Protein AF-A0A1I2TV81-F1 (afdb_monomer)

Mean predicted aligned error: 11.7 Å

Structure (mmCIF, N/CA/C/O backbone):
data_AF-A0A1I2TV81-F1
#
_entry.id   AF-A0A1I2TV81-F1
#
loop_
_atom_site.group_PDB
_atom_site.id
_atom_site.type_symbol
_atom_site.label_atom_id
_atom_site.label_alt_id
_atom_site.label_comp_id
_atom_site.label_asym_id
_atom_site.label_entity_id
_atom_site.label_seq_id
_atom_site.pdbx_PDB_ins_code
_atom_site.Cartn_x
_atom_site.Cartn_y
_atom_site.Cartn_z
_atom_site.occupancy
_atom_site.B_iso_or_equiv
_atom_site.auth_seq_id
_atom_site.auth_comp_id
_atom_site.auth_asym_id
_atom_site.auth_atom_id
_atom_site.pdbx_PDB_model_num
ATOM 1 N N . MET A 1 1 ? -41.781 -31.096 -26.506 1.00 46.19 1 MET A N 1
ATOM 2 C CA . MET A 1 1 ? -40.995 -31.096 -25.246 1.00 46.19 1 MET A CA 1
ATOM 3 C C . MET A 1 1 ? -39.520 -30.731 -25.445 1.00 46.19 1 MET A C 1
ATOM 5 O O . MET A 1 1 ? -39.060 -29.823 -24.769 1.00 46.19 1 MET A O 1
ATOM 9 N N . LYS A 1 2 ? -38.802 -31.310 -26.423 1.00 38.06 2 LYS A N 1
ATOM 10 C CA . LYS A 1 2 ? -37.368 -31.031 -26.696 1.00 38.06 2 LYS A CA 1
ATOM 11 C C . LYS A 1 2 ? -37.006 -29.546 -26.919 1.00 38.06 2 LYS A C 1
ATOM 13 O O . LYS A 1 2 ? -35.937 -29.110 -26.519 1.00 38.06 2 LYS A O 1
ATOM 18 N N . ARG A 1 3 ? -37.908 -28.753 -27.513 1.00 42.22 3 ARG A N 1
ATOM 19 C CA . ARG A 1 3 ? -37.697 -27.316 -27.793 1.00 42.22 3 ARG A CA 1
ATOM 20 C C . ARG A 1 3 ? -37.847 -26.420 -26.549 1.00 42.22 3 ARG A C 1
ATOM 22 O O . ARG A 1 3 ? -37.188 -25.397 -26.475 1.00 42.22 3 ARG A O 1
ATOM 29 N N . LYS A 1 4 ? -38.649 -26.838 -25.557 1.00 40.47 4 LYS A N 1
ATOM 30 C CA . LYS A 1 4 ? -38.819 -26.132 -24.269 1.00 40.47 4 LYS A CA 1
ATOM 31 C C . LYS A 1 4 ? -37.665 -26.424 -23.298 1.00 40.47 4 LYS A C 1
ATOM 33 O O . LYS A 1 4 ? -37.250 -25.533 -22.576 1.00 40.47 4 LYS A O 1
ATOM 38 N N . ILE A 1 5 ? -37.094 -27.634 -23.360 1.00 56.47 5 ILE A N 1
ATOM 39 C CA . ILE A 1 5 ? -35.894 -28.020 -22.593 1.00 56.47 5 ILE A CA 1
ATOM 40 C C . ILE A 1 5 ? -34.661 -27.231 -23.059 1.00 56.47 5 ILE A C 1
ATOM 42 O O . ILE A 1 5 ? -33.903 -26.751 -22.228 1.00 56.47 5 ILE A O 1
ATOM 46 N N . LYS A 1 6 ? -34.494 -27.014 -24.373 1.00 48.16 6 LYS A N 1
ATOM 47 C CA . LYS A 1 6 ? -33.398 -26.183 -24.907 1.00 48.16 6 LYS A CA 1
ATOM 48 C C . LYS A 1 6 ? -33.468 -24.722 -24.441 1.00 48.16 6 LYS A C 1
ATOM 50 O O . LYS A 1 6 ? -32.432 -24.131 -24.180 1.00 48.16 6 LYS A O 1
ATOM 55 N N . ILE A 1 7 ? -34.676 -24.166 -24.308 1.00 55.22 7 ILE A N 1
ATOM 56 C CA . ILE A 1 7 ? -34.885 -22.797 -23.807 1.00 55.22 7 ILE A CA 1
ATOM 57 C C . ILE A 1 7 ? -34.614 -22.729 -22.299 1.00 55.22 7 ILE A C 1
ATOM 59 O O . ILE A 1 7 ? -33.938 -21.814 -21.846 1.00 55.22 7 ILE A O 1
ATOM 63 N N . LEU A 1 8 ? -35.064 -23.725 -21.527 1.00 53.09 8 LEU A N 1
ATOM 64 C CA . LEU A 1 8 ? -34.803 -23.788 -20.086 1.00 53.09 8 LEU A CA 1
ATOM 65 C C . LEU A 1 8 ? -33.298 -23.888 -19.776 1.00 53.09 8 LEU A C 1
ATOM 67 O O . LEU A 1 8 ? -32.811 -23.163 -18.918 1.00 53.09 8 LEU A O 1
ATOM 71 N N . ILE A 1 9 ? -32.553 -24.713 -20.523 1.00 56.41 9 ILE A N 1
ATOM 72 C CA . ILE A 1 9 ? -31.092 -24.839 -20.373 1.00 56.41 9 ILE A CA 1
ATOM 73 C C . ILE A 1 9 ? -30.386 -23.526 -20.741 1.00 56.41 9 ILE A C 1
ATOM 75 O O . ILE A 1 9 ? -29.511 -23.095 -20.000 1.00 56.41 9 ILE A O 1
ATOM 79 N N . ALA A 1 10 ? -30.812 -22.853 -21.818 1.00 55.03 10 ALA A N 1
ATOM 80 C CA . ALA A 1 10 ? -30.242 -21.567 -22.233 1.00 55.03 10 ALA A CA 1
ATOM 81 C C . ALA A 1 10 ? -30.526 -20.419 -21.240 1.00 55.03 10 ALA A C 1
ATOM 83 O O . ALA A 1 10 ? -29.734 -19.489 -21.129 1.00 55.03 10 ALA A O 1
ATOM 84 N N . THR A 1 11 ? -31.645 -20.482 -20.507 1.00 52.53 11 THR A N 1
ATOM 85 C CA . THR A 1 11 ? -32.012 -19.450 -19.519 1.00 52.53 11 THR A CA 1
ATOM 86 C C . THR A 1 11 ? -31.279 -19.667 -18.191 1.00 52.53 11 THR A C 1
ATOM 88 O O . THR A 1 11 ? -30.844 -18.704 -17.571 1.00 52.53 11 THR A O 1
ATOM 91 N N . VAL A 1 12 ? -31.066 -20.926 -17.779 1.00 54.12 12 VAL A N 1
ATOM 92 C CA . VAL A 1 12 ? -30.256 -21.260 -16.591 1.00 54.12 12 VAL A CA 1
ATOM 93 C C . VAL A 1 12 ? -28.777 -20.922 -16.812 1.00 54.12 12 VAL A C 1
ATOM 95 O O . VAL A 1 12 ? -28.148 -20.378 -15.911 1.00 54.12 12 VAL A O 1
ATOM 98 N N . SER A 1 13 ? -28.233 -21.141 -18.016 1.00 50.75 13 SER A N 1
ATOM 99 C CA . SER A 1 13 ? -26.851 -20.747 -18.332 1.00 50.75 13 SER A CA 1
ATOM 100 C C . SER A 1 13 ? -26.621 -19.233 -18.284 1.00 50.75 13 SER A C 1
ATOM 102 O O . SER A 1 13 ? -25.516 -18.814 -17.963 1.00 50.75 13 SER A O 1
ATOM 104 N N . MET A 1 14 ? -27.652 -18.423 -18.556 1.00 49.16 14 MET A N 1
ATOM 105 C CA . MET A 1 14 ? -27.559 -16.956 -18.564 1.00 49.16 14 MET A CA 1
ATOM 106 C C . MET A 1 14 ? -27.568 -16.349 -17.149 1.00 49.16 14 MET A C 1
ATOM 108 O O . MET A 1 14 ? -27.005 -15.281 -16.937 1.00 49.16 14 MET A O 1
ATOM 112 N N . ILE A 1 15 ? -28.156 -17.041 -16.163 1.00 51.62 15 ILE A N 1
ATOM 113 C CA . ILE A 1 15 ? -28.147 -16.614 -14.749 1.00 51.62 15 ILE A CA 1
ATOM 114 C C . ILE A 1 15 ? -26.782 -16.898 -14.105 1.00 51.62 15 ILE A C 1
ATOM 116 O O . ILE A 1 15 ? -26.310 -16.111 -13.293 1.00 51.62 15 ILE A O 1
ATOM 120 N N . CYS A 1 16 ? -26.088 -17.959 -14.529 1.00 48.41 16 CYS A N 1
ATOM 121 C CA . CYS A 1 16 ? -24.701 -18.216 -14.123 1.00 48.41 16 CYS A CA 1
ATOM 122 C C . CYS A 1 16 ? -23.686 -17.233 -14.740 1.00 48.41 16 CYS A C 1
ATOM 124 O O . CYS A 1 16 ? -22.504 -17.329 -14.434 1.00 48.41 16 CYS A O 1
ATOM 126 N N . SER A 1 17 ? -24.124 -16.322 -15.619 1.00 47.06 17 SER A N 1
ATOM 127 C CA . SER A 1 17 ? -23.284 -15.289 -16.244 1.00 47.06 17 SER A CA 1
ATOM 128 C C . SER A 1 17 ? -23.408 -13.922 -15.573 1.00 47.06 17 SER A C 1
ATOM 130 O O . SER A 1 17 ? -22.826 -12.959 -16.070 1.00 47.06 17 SER A O 1
ATOM 132 N N . MET A 1 18 ? -24.187 -13.797 -14.491 1.00 45.41 18 MET A N 1
ATOM 133 C CA . MET A 1 18 ? -24.173 -12.569 -13.706 1.00 45.41 18 MET A CA 1
ATOM 134 C C . MET A 1 18 ? -22.803 -12.495 -13.043 1.00 45.41 18 MET A C 1
ATOM 136 O O . MET A 1 18 ? -22.553 -13.185 -12.057 1.00 45.41 18 MET A O 1
ATOM 140 N N . ALA A 1 19 ? -21.912 -11.704 -13.643 1.00 47.97 19 ALA A N 1
ATOM 141 C CA . ALA A 1 19 ? -20.736 -11.187 -12.977 1.00 47.97 19 ALA A CA 1
ATOM 142 C C . ALA A 1 19 ? -21.195 -10.745 -11.587 1.00 47.97 19 ALA A C 1
ATOM 144 O O . ALA A 1 19 ? -22.078 -9.892 -11.464 1.00 47.97 19 ALA A O 1
ATOM 145 N N . VAL A 1 20 ? -20.691 -11.415 -10.554 1.00 45.66 20 VAL A N 1
ATOM 146 C CA . VAL A 1 20 ? -20.783 -10.906 -9.193 1.00 45.66 20 VAL A CA 1
ATOM 147 C C . VAL A 1 20 ? -20.155 -9.528 -9.271 1.00 45.66 20 VAL A C 1
ATOM 149 O O . VAL A 1 20 ? -18.949 -9.405 -9.448 1.00 45.66 20 VAL A O 1
ATOM 152 N N . THR A 1 21 ? -20.983 -8.489 -9.251 1.00 42.53 21 THR A N 1
ATOM 153 C CA . THR A 1 21 ? -20.506 -7.142 -8.982 1.00 42.53 21 THR A CA 1
ATOM 154 C C . THR A 1 21 ? -19.823 -7.252 -7.630 1.00 42.53 21 THR A C 1
ATOM 156 O O . THR A 1 21 ? -20.523 -7.495 -6.643 1.00 42.53 21 THR A O 1
ATOM 159 N N . SER A 1 22 ? -18.487 -7.192 -7.594 1.00 46.62 22 SER A N 1
ATOM 160 C CA . SER A 1 22 ? -17.751 -7.132 -6.335 1.00 46.62 22 SER A CA 1
ATOM 161 C C . SER A 1 22 ? -18.298 -5.918 -5.607 1.00 46.62 22 SER A C 1
ATOM 163 O O . SER A 1 22 ? -18.157 -4.784 -6.072 1.00 46.62 22 SER A O 1
ATOM 165 N N . LEU A 1 23 ? -19.059 -6.159 -4.550 1.00 57.88 23 LEU A N 1
ATOM 166 C CA . LEU A 1 23 ? -19.605 -5.072 -3.770 1.00 57.88 23 LEU A CA 1
ATOM 167 C C . LEU A 1 23 ? -18.398 -4.406 -3.113 1.00 57.88 23 LEU A C 1
ATOM 169 O O . LEU A 1 23 ? -17.599 -5.113 -2.516 1.00 57.88 23 LEU A O 1
ATOM 173 N N . ALA A 1 24 ? -18.222 -3.091 -3.237 1.00 64.25 24 ALA A N 1
ATOM 174 C CA . ALA A 1 24 ? -17.206 -2.421 -2.430 1.00 64.25 24 ALA A CA 1
ATOM 175 C C . ALA A 1 24 ? -17.456 -2.775 -0.954 1.00 64.25 24 ALA A C 1
ATOM 177 O O . ALA A 1 24 ? -18.618 -2.884 -0.536 1.00 64.25 24 ALA A O 1
ATOM 178 N N . GLY A 1 25 ? -16.387 -3.019 -0.193 1.00 76.81 25 GLY A N 1
ATOM 179 C CA . GLY A 1 25 ? -16.526 -3.353 1.220 1.00 76.81 25 GLY A CA 1
ATOM 180 C C . GLY A 1 25 ? -17.353 -2.284 1.943 1.00 76.81 25 GLY A C 1
ATOM 181 O O . GLY A 1 25 ? -17.310 -1.103 1.599 1.00 76.81 25 GLY A O 1
ATOM 182 N N . GLN A 1 26 ? -18.165 -2.703 2.906 1.00 85.81 26 GLN A N 1
ATOM 183 C CA . GLN A 1 26 ? -19.164 -1.852 3.537 1.00 85.81 26 GLN A CA 1
ATOM 184 C C . GLN A 1 26 ? -19.133 -1.952 5.056 1.00 85.81 26 GLN A C 1
ATOM 186 O O . GLN A 1 26 ? -19.017 -3.030 5.645 1.00 85.81 26 GLN A O 1
ATOM 191 N N . TRP A 1 27 ? -19.343 -0.809 5.698 1.00 90.62 27 TRP A N 1
ATOM 192 C CA . TRP A 1 27 ? -19.569 -0.742 7.130 1.00 90.62 27 TRP A CA 1
ATOM 193 C C . TRP A 1 27 ? -20.954 -1.265 7.494 1.00 90.62 27 TRP A C 1
ATOM 195 O O . TRP A 1 27 ? -21.972 -0.880 6.919 1.00 90.62 27 TRP A O 1
ATOM 205 N N . ILE A 1 28 ? -20.997 -2.123 8.507 1.00 92.69 28 ILE A N 1
ATOM 206 C CA . ILE A 1 28 ? -22.225 -2.658 9.080 1.00 92.69 28 ILE A CA 1
ATOM 207 C C . ILE A 1 28 ? -22.266 -2.275 10.552 1.00 92.69 28 ILE A C 1
ATOM 209 O O . ILE A 1 28 ? -21.398 -2.652 11.338 1.00 92.69 28 ILE A O 1
ATOM 213 N N . SER A 1 29 ? -23.308 -1.542 10.939 1.00 93.44 29 SER A N 1
ATOM 214 C CA . SER A 1 29 ? -23.578 -1.235 12.341 1.00 93.44 29 SER A CA 1
ATOM 215 C C . SER A 1 29 ? -24.643 -2.173 12.893 1.00 93.44 29 SER A C 1
ATOM 217 O O . SER A 1 29 ? -25.736 -2.294 12.334 1.00 93.44 29 SER A O 1
ATOM 219 N N . TYR A 1 30 ? -24.349 -2.825 14.016 1.00 92.19 30 TYR A N 1
ATOM 220 C CA . TYR A 1 30 ? -25.317 -3.655 14.725 1.00 92.19 30 TYR A CA 1
ATOM 221 C C . TYR A 1 30 ? -25.111 -3.577 16.237 1.00 92.19 30 TYR A C 1
ATOM 223 O O . TYR A 1 30 ? -24.023 -3.828 16.751 1.00 92.19 30 TYR A O 1
ATOM 231 N N . GLY A 1 31 ? -26.174 -3.234 16.972 1.00 91.62 31 GLY A N 1
ATOM 232 C CA . GLY A 1 31 ? -26.142 -3.182 18.438 1.00 91.62 31 GLY A CA 1
ATOM 233 C C . GLY A 1 31 ? -25.136 -2.175 19.009 1.00 91.62 31 GLY A C 1
ATOM 234 O O . GLY A 1 31 ? -24.560 -2.435 20.062 1.00 91.62 31 GLY A O 1
ATOM 235 N N . GLY A 1 32 ? -24.893 -1.061 18.307 1.00 89.75 32 GLY A N 1
ATOM 236 C CA . GLY A 1 32 ? -23.907 -0.044 18.701 1.00 89.75 32 GLY A CA 1
ATOM 237 C C . GLY A 1 32 ? -22.451 -0.440 18.439 1.00 89.75 32 GLY A C 1
ATOM 238 O O . GLY A 1 32 ? -21.549 0.256 18.887 1.00 89.75 32 GLY A O 1
ATOM 239 N N . LYS A 1 33 ? -22.222 -1.549 17.732 1.00 93.19 33 LYS A N 1
ATOM 240 C CA . LYS A 1 33 ? -20.904 -2.020 17.306 1.00 93.19 33 LYS A CA 1
ATOM 241 C C . LYS A 1 33 ? -20.762 -1.863 15.801 1.00 93.19 33 LYS A C 1
ATOM 243 O O . LYS A 1 33 ? -21.757 -1.943 15.080 1.00 93.19 33 LYS A O 1
ATOM 248 N N . TRP A 1 34 ? -19.528 -1.684 15.355 1.00 94.62 34 TRP A N 1
ATOM 249 C CA . TRP A 1 34 ? -19.186 -1.556 13.947 1.00 94.62 34 TRP A CA 1
ATOM 250 C C . TRP A 1 34 ? -18.430 -2.784 13.475 1.00 94.62 34 TRP A C 1
ATOM 252 O O . TRP A 1 34 ? -17.589 -3.320 14.192 1.00 94.62 34 TRP A O 1
ATOM 262 N N . PHE A 1 35 ? -18.766 -3.220 12.274 1.00 93.38 35 PHE A N 1
ATOM 263 C CA . PHE A 1 35 ? -18.159 -4.328 11.562 1.00 93.38 35 PHE A CA 1
ATOM 264 C C . PHE A 1 35 ? -17.862 -3.843 10.150 1.00 93.38 35 PHE A C 1
ATOM 266 O O . PHE A 1 35 ? -18.580 -2.985 9.634 1.00 93.38 35 PHE A O 1
ATOM 273 N N . TYR A 1 36 ? -16.861 -4.426 9.509 1.00 90.38 36 TYR A N 1
ATOM 274 C CA . TYR A 1 36 ? -16.614 -4.194 8.095 1.00 90.38 36 TYR A CA 1
ATOM 275 C C . TYR A 1 36 ? -16.842 -5.495 7.337 1.00 90.38 36 TYR A C 1
ATOM 277 O O . TYR A 1 36 ? -16.203 -6.508 7.639 1.00 90.38 36 TYR A O 1
ATOM 285 N N . MET A 1 37 ? -17.811 -5.478 6.421 1.00 87.06 37 MET A N 1
ATOM 286 C CA . MET A 1 37 ? -18.066 -6.581 5.505 1.00 87.06 37 MET A CA 1
ATOM 287 C C . MET A 1 37 ? -17.304 -6.328 4.216 1.00 87.06 37 MET A C 1
ATOM 289 O O . MET A 1 37 ? -17.429 -5.278 3.597 1.00 87.06 37 MET A O 1
ATOM 293 N N . THR A 1 38 ? -16.506 -7.299 3.838 1.00 75.62 38 THR A N 1
ATOM 294 C CA . THR A 1 38 ? -15.539 -7.249 2.755 1.00 75.62 38 THR A CA 1
ATOM 295 C C . THR A 1 38 ? -16.230 -7.489 1.413 1.00 75.62 38 THR A C 1
ATOM 297 O O . THR A 1 38 ? -17.406 -7.863 1.354 1.00 75.62 38 THR A O 1
ATOM 300 N N . ASP A 1 39 ? -15.525 -7.237 0.316 1.00 73.75 39 ASP A N 1
ATOM 301 C CA . ASP A 1 39 ? -16.066 -7.350 -1.043 1.00 73.75 39 ASP A CA 1
ATOM 302 C C . ASP A 1 39 ? -16.401 -8.791 -1.456 1.00 73.75 39 ASP A C 1
ATOM 304 O O . ASP A 1 39 ? -17.341 -9.027 -2.220 1.00 73.75 39 ASP A O 1
ATOM 308 N N . ASP A 1 40 ? -15.693 -9.764 -0.882 1.00 70.75 40 ASP A N 1
ATOM 309 C CA . ASP A 1 40 ? -15.992 -11.198 -0.960 1.00 70.75 40 ASP A CA 1
ATOM 310 C C . ASP A 1 40 ? -17.145 -11.645 -0.025 1.00 70.75 40 ASP A C 1
ATOM 312 O O . ASP A 1 40 ? -17.536 -12.815 -0.026 1.00 70.75 40 ASP A O 1
ATOM 316 N N . GLY A 1 41 ? -17.727 -10.718 0.747 1.00 76.69 41 GLY A N 1
ATOM 317 C CA . GLY A 1 41 ? -18.863 -10.948 1.644 1.00 76.69 41 GLY A CA 1
ATOM 318 C C . GLY A 1 41 ? -18.504 -11.504 3.027 1.00 76.69 41 GLY A C 1
ATOM 319 O O . GLY A 1 41 ? -19.409 -11.838 3.797 1.00 76.69 41 GLY A O 1
ATOM 320 N N . ASN A 1 42 ? -17.215 -11.612 3.358 1.00 82.88 42 ASN A N 1
ATOM 321 C CA . ASN A 1 42 ? -16.743 -11.974 4.695 1.00 82.88 42 ASN A CA 1
ATOM 322 C C . ASN A 1 42 ? -16.720 -10.762 5.643 1.00 82.88 42 ASN A C 1
ATOM 324 O O . ASN A 1 42 ? -17.058 -9.645 5.276 1.00 82.88 42 ASN A O 1
ATOM 328 N N . PHE A 1 43 ? -16.368 -10.979 6.911 1.00 86.69 43 PHE A N 1
ATOM 329 C CA . PHE A 1 43 ? -16.161 -9.894 7.874 1.00 86.69 43 PHE A CA 1
ATOM 330 C C . PHE A 1 43 ? -14.697 -9.835 8.281 1.00 86.69 43 PHE A C 1
ATOM 332 O O . PHE A 1 43 ? -14.112 -10.878 8.589 1.00 86.69 43 PHE A O 1
ATOM 339 N N . ALA A 1 44 ? -14.153 -8.623 8.361 1.00 85.69 44 ALA A N 1
ATOM 340 C CA . ALA A 1 44 ? -12.838 -8.360 8.929 1.00 85.69 44 ALA A CA 1
ATOM 341 C C . ALA A 1 44 ? -12.744 -8.895 10.364 1.00 85.69 44 ALA A C 1
ATOM 343 O O . ALA A 1 44 ? -13.627 -8.619 11.177 1.00 85.69 44 ALA A O 1
ATOM 344 N N . LYS A 1 45 ? -11.700 -9.674 10.679 1.00 86.75 45 LYS A N 1
ATOM 345 C CA . LYS A 1 45 ? -11.481 -10.277 12.006 1.00 86.75 45 LYS A CA 1
ATOM 346 C C . LYS A 1 45 ? -9.998 -10.424 12.305 1.00 86.75 45 LYS A C 1
ATOM 348 O O . LYS A 1 45 ? -9.267 -10.923 11.457 1.00 86.75 45 LYS A O 1
ATOM 353 N N . ASN A 1 46 ? -9.605 -10.090 13.534 1.00 82.94 46 ASN A N 1
ATOM 354 C CA . ASN A 1 46 ? -8.231 -10.210 14.032 1.00 82.94 46 ASN A CA 1
ATOM 355 C C . ASN A 1 46 ? -7.207 -9.583 13.072 1.00 82.94 46 ASN A C 1
ATOM 357 O O . ASN A 1 46 ? -6.251 -10.235 12.655 1.00 82.94 46 ASN A O 1
ATOM 361 N N . THR A 1 47 ? -7.483 -8.356 12.639 1.00 77.88 47 THR A N 1
ATOM 362 C CA . THR A 1 47 ? -6.739 -7.714 11.555 1.00 77.88 47 THR A CA 1
ATOM 363 C C . THR A 1 47 ? -6.838 -6.195 11.641 1.00 77.88 47 THR A C 1
ATOM 365 O O . THR A 1 47 ? -7.751 -5.649 12.270 1.00 77.88 47 THR A O 1
ATOM 368 N N . TRP A 1 48 ? -5.897 -5.531 10.986 1.00 81.25 48 TRP A N 1
ATOM 369 C CA . TRP A 1 48 ? -5.874 -4.096 10.768 1.00 81.25 48 TRP A CA 1
ATOM 370 C C . TRP A 1 48 ? -6.109 -3.806 9.289 1.00 81.25 48 TRP A C 1
ATOM 372 O O . TRP A 1 48 ? -5.568 -4.511 8.442 1.00 81.25 48 TRP A O 1
ATOM 382 N N . LEU A 1 49 ? -6.915 -2.790 8.980 1.00 77.88 49 LEU A N 1
ATOM 383 C CA . LEU A 1 49 ? -7.268 -2.417 7.609 1.00 77.88 49 LEU A CA 1
ATOM 384 C C . LEU A 1 49 ? -7.185 -0.908 7.423 1.00 77.88 49 LEU A C 1
ATOM 386 O O . LEU A 1 49 ? -7.648 -0.160 8.282 1.00 77.88 49 LEU A O 1
ATOM 390 N N . TRP A 1 50 ? -6.680 -0.472 6.275 1.00 80.62 50 TRP A N 1
ATOM 391 C CA . TRP A 1 50 ? -6.716 0.926 5.847 1.00 80.62 50 TRP A CA 1
ATOM 392 C C . TRP A 1 50 ? -7.993 1.231 5.049 1.00 80.62 50 TRP A C 1
ATOM 394 O O . TRP A 1 50 ? -8.118 0.935 3.863 1.00 80.62 50 TRP A O 1
ATOM 404 N N . LEU A 1 51 ? -8.999 1.821 5.665 1.00 80.06 51 LEU A N 1
ATOM 405 C CA . LEU A 1 51 ? -10.286 2.040 5.014 1.00 80.06 51 LEU A CA 1
ATOM 406 C C . LEU A 1 51 ? -10.426 3.515 4.651 1.00 80.06 51 LEU A C 1
ATOM 408 O O . LEU A 1 51 ? -10.385 4.360 5.534 1.00 80.06 51 LEU A O 1
ATOM 412 N N . ASP A 1 52 ? -10.595 3.809 3.363 1.00 79.50 52 ASP A N 1
ATOM 413 C CA . ASP A 1 52 ? -11.023 5.126 2.880 1.00 79.50 52 ASP A CA 1
ATOM 414 C C . ASP A 1 52 ? -12.554 5.176 2.939 1.00 79.50 52 ASP A C 1
ATOM 416 O O . ASP A 1 52 ? -13.245 4.818 1.989 1.00 79.50 52 ASP A O 1
ATOM 420 N N . GLU A 1 53 ? -13.099 5.490 4.116 1.00 76.00 53 GLU A N 1
ATOM 421 C CA . GLU A 1 53 ? -14.554 5.520 4.333 1.00 76.00 53 GLU A CA 1
ATOM 422 C C . GLU A 1 53 ? -15.195 6.800 3.801 1.00 76.00 53 GLU A C 1
ATOM 424 O O . GLU A 1 53 ? -16.330 6.780 3.322 1.00 76.00 53 GLU A O 1
ATOM 429 N N . ASN A 1 54 ? -14.460 7.909 3.871 1.00 80.31 54 ASN A N 1
ATOM 430 C CA . ASN A 1 54 ? -14.945 9.220 3.460 1.00 80.31 54 ASN A CA 1
ATOM 431 C C . ASN A 1 54 ? -14.782 9.460 1.942 1.00 80.31 54 ASN A C 1
ATOM 433 O O . ASN A 1 54 ? -15.288 10.467 1.432 1.00 80.31 54 ASN A O 1
ATOM 437 N N . HIS A 1 55 ? -14.149 8.516 1.234 1.00 76.62 55 HIS A N 1
ATOM 438 C CA . HIS A 1 55 ? -13.845 8.547 -0.195 1.00 76.62 55 HIS A CA 1
ATOM 439 C C . HIS A 1 55 ? -13.060 9.803 -0.598 1.00 76.62 55 HIS A C 1
ATOM 441 O O . HIS A 1 55 ? -13.330 10.407 -1.643 1.00 76.62 55 HIS A O 1
ATOM 447 N N . ASP A 1 56 ? -12.120 10.229 0.249 1.00 80.69 56 ASP A N 1
ATOM 448 C CA . ASP A 1 56 ? -11.232 11.364 -0.019 1.00 80.69 56 ASP A CA 1
ATOM 449 C C . ASP A 1 56 ? -9.879 10.949 -0.626 1.00 80.69 56 ASP A C 1
ATOM 451 O O . ASP A 1 56 ? -9.016 11.801 -0.865 1.00 80.69 56 ASP A O 1
ATOM 455 N N . ASN A 1 57 ? -9.740 9.659 -0.955 1.00 75.00 57 ASN A N 1
ATOM 456 C CA . ASN A 1 57 ? -8.529 8.990 -1.419 1.00 75.00 57 ASN A CA 1
ATOM 457 C C . ASN A 1 57 ? -7.435 8.883 -0.355 1.00 75.00 57 ASN A C 1
ATOM 459 O O . ASN A 1 57 ? -6.285 8.614 -0.700 1.00 75.00 57 ASN A O 1
ATOM 463 N N . ASN A 1 58 ? -7.752 9.076 0.926 1.00 78.19 58 ASN A N 1
ATOM 464 C CA . ASN A 1 58 ? -6.840 8.803 2.025 1.00 78.19 58 ASN A CA 1
ATOM 465 C C . ASN A 1 58 ? -7.476 7.820 2.998 1.00 78.19 58 ASN A C 1
ATOM 467 O O . ASN A 1 58 ? -8.397 8.151 3.732 1.00 78.19 58 ASN A O 1
ATOM 471 N N . ALA A 1 59 ? -6.942 6.609 3.051 1.00 79.25 59 ALA A N 1
ATOM 472 C CA . ALA A 1 59 ? -7.444 5.602 3.958 1.00 79.25 59 ALA A CA 1
ATOM 473 C C . ALA A 1 59 ? -6.923 5.807 5.384 1.00 79.25 59 ALA A C 1
ATOM 475 O O . ALA A 1 59 ? -5.742 6.107 5.599 1.00 79.25 59 ALA A O 1
ATOM 476 N N . GLU A 1 60 ? -7.791 5.578 6.367 1.00 84.56 60 GLU A N 1
ATOM 477 C CA . GLU A 1 60 ? -7.443 5.533 7.784 1.00 84.56 60 GLU A CA 1
ATOM 478 C C . GLU A 1 60 ? -7.286 4.098 8.295 1.00 84.56 60 GLU A C 1
ATOM 480 O O . GLU A 1 60 ? -7.940 3.174 7.824 1.00 84.56 60 GLU A O 1
ATOM 485 N N . LEU A 1 61 ? -6.443 3.898 9.306 1.00 83.00 61 LEU A N 1
ATOM 486 C CA . LEU A 1 61 ? -6.168 2.575 9.864 1.00 83.00 61 LEU A CA 1
ATOM 487 C C . LEU A 1 61 ? -7.178 2.190 10.961 1.00 83.00 61 LEU A C 1
ATOM 489 O O . LEU A 1 61 ? -7.265 2.857 11.992 1.00 83.00 61 LEU A O 1
ATOM 493 N N . TYR A 1 62 ? -7.881 1.072 10.779 1.00 86.56 62 TYR A N 1
ATOM 494 C CA . TYR A 1 62 ? -8.872 0.517 11.707 1.00 86.56 62 TYR A CA 1
ATOM 495 C C . TYR A 1 62 ? -8.483 -0.887 12.166 1.00 86.56 62 TYR A C 1
ATOM 497 O O . TYR A 1 62 ? -8.025 -1.703 11.372 1.00 86.56 62 TYR A O 1
ATOM 505 N N . HIS A 1 63 ? -8.740 -1.206 13.435 1.00 87.00 63 HIS A N 1
ATOM 506 C CA . HIS A 1 63 ? -8.537 -2.550 13.985 1.00 87.00 63 HIS A CA 1
ATOM 507 C C . HIS A 1 63 ? -9.856 -3.282 14.211 1.00 87.00 63 HIS A C 1
ATOM 509 O O . HIS A 1 63 ? -10.786 -2.723 14.801 1.00 87.00 63 HIS A O 1
ATOM 515 N N . PHE A 1 64 ? -9.892 -4.565 13.860 1.00 87.19 64 PHE A N 1
ATOM 516 C CA . PHE A 1 64 ? -11.008 -5.470 14.117 1.00 87.19 64 PHE A CA 1
ATOM 517 C C . PHE A 1 64 ? -10.557 -6.618 15.013 1.00 87.19 64 PHE A C 1
ATOM 519 O O . PHE A 1 64 ? -9.620 -7.348 14.689 1.00 87.19 64 PHE A O 1
ATOM 526 N N . ASP A 1 65 ? -11.255 -6.807 16.134 1.00 88.31 65 ASP A N 1
ATOM 527 C CA . ASP A 1 65 ? -10.938 -7.874 17.083 1.00 88.31 65 ASP A CA 1
ATOM 528 C C . ASP A 1 65 ? -11.246 -9.279 16.521 1.00 88.31 65 ASP A C 1
ATOM 530 O O . ASP A 1 65 ? -11.757 -9.449 15.410 1.00 88.31 65 ASP A O 1
ATOM 534 N N . ALA A 1 66 ? -10.967 -10.328 17.298 1.00 88.25 66 ALA A N 1
ATOM 535 C CA . ALA A 1 66 ? -11.236 -11.713 16.897 1.00 88.25 66 ALA A CA 1
ATOM 536 C C . ALA A 1 66 ? -12.727 -12.021 16.619 1.00 88.25 66 ALA A C 1
ATOM 53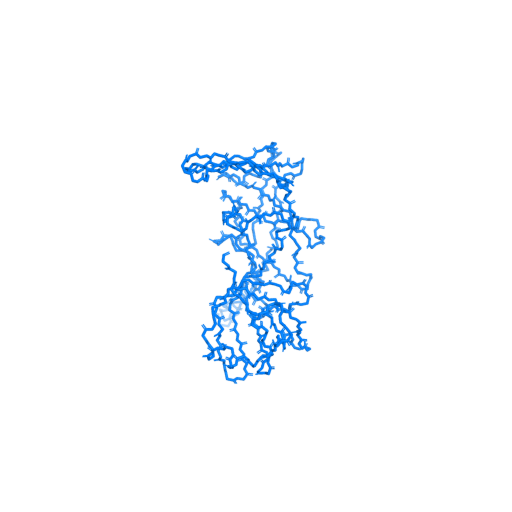8 O O . ALA A 1 66 ? -13.046 -13.009 15.955 1.00 88.25 66 ALA A O 1
ATOM 539 N N . SER A 1 67 ? -13.652 -11.190 17.112 1.00 90.75 67 SER A N 1
ATOM 540 C CA . SER A 1 67 ? -15.090 -11.281 16.822 1.00 90.75 67 SER A CA 1
ATOM 541 C C . SER A 1 67 ? -15.509 -10.441 15.608 1.00 90.75 67 SER A C 1
ATOM 543 O O . SER A 1 67 ? -16.651 -10.558 15.159 1.00 90.75 67 SER A O 1
ATOM 545 N N . GLY A 1 68 ? -14.598 -9.634 15.061 1.00 90.06 68 GLY A N 1
ATOM 546 C CA . GLY A 1 68 ? -14.806 -8.721 13.938 1.00 90.06 68 GLY A CA 1
ATOM 547 C C . GLY A 1 68 ? -15.402 -7.378 14.325 1.00 90.06 68 GLY A C 1
ATOM 548 O O . GLY A 1 68 ? -15.896 -6.649 13.469 1.00 90.06 68 GLY A O 1
ATOM 549 N N . ILE A 1 69 ? -15.395 -7.059 15.618 1.00 92.81 69 ILE A N 1
ATOM 550 C CA . ILE A 1 69 ? -15.865 -5.772 16.111 1.00 92.81 69 ILE A CA 1
ATOM 551 C C . ILE A 1 69 ? -14.728 -4.768 15.937 1.00 92.81 69 ILE A C 1
ATOM 553 O O . ILE A 1 69 ? -13.609 -4.996 16.405 1.00 92.81 69 ILE A O 1
ATOM 557 N N . MET A 1 70 ? -15.026 -3.648 15.286 1.00 92.81 70 MET A N 1
ATOM 558 C CA . MET A 1 70 ? -14.114 -2.518 15.186 1.00 92.81 70 MET A CA 1
ATOM 559 C C . MET A 1 70 ? -13.781 -2.003 16.587 1.00 92.81 70 MET A C 1
ATOM 561 O O . MET A 1 70 ? -14.667 -1.755 17.414 1.00 92.81 70 MET A O 1
ATOM 565 N N . SER A 1 71 ? -12.496 -1.817 16.847 1.00 88.31 71 SER A N 1
ATOM 566 C CA . SER A 1 71 ? -12.019 -1.295 18.118 1.00 88.31 71 SER A CA 1
ATOM 567 C C . SER A 1 71 ? -12.364 0.182 18.264 1.00 88.31 71 SER A C 1
ATOM 569 O O . SER A 1 71 ? -12.013 1.008 17.433 1.00 88.31 71 SER A O 1
ATOM 571 N N . GLN A 1 72 ? -13.039 0.506 19.364 1.00 79.31 72 GLN A N 1
ATOM 572 C CA . GLN A 1 72 ? -13.290 1.881 19.819 1.00 79.31 72 GLN A CA 1
ATOM 573 C C . GLN A 1 72 ? -12.547 2.188 21.128 1.00 79.31 72 GLN A C 1
ATOM 575 O O . GLN A 1 72 ? -12.816 3.188 21.791 1.00 79.31 72 GLN A O 1
ATOM 580 N N . SER A 1 73 ? -11.657 1.285 21.550 1.00 68.06 73 SER A N 1
ATOM 581 C CA . SER A 1 73 ? -10.822 1.460 22.738 1.00 68.06 73 SER A CA 1
ATOM 582 C C . SER A 1 73 ? -9.895 2.656 22.559 1.00 68.06 73 SER A C 1
ATOM 584 O O . SER A 1 73 ? -9.418 2.888 21.460 1.00 68.06 73 SER A O 1
ATOM 586 N N . THR A 1 74 ? -9.558 3.366 23.638 1.00 64.38 74 THR A N 1
ATOM 587 C CA . THR A 1 74 ? -8.576 4.464 23.573 1.00 64.38 74 THR A CA 1
ATOM 588 C C . THR A 1 74 ? -7.177 3.984 23.198 1.00 64.38 74 THR A C 1
ATOM 590 O O . THR A 1 74 ? -6.399 4.782 22.691 1.00 64.38 74 THR A O 1
ATOM 593 N N . SER A 1 75 ? -6.858 2.703 23.433 1.00 74.19 75 SER A N 1
ATOM 594 C CA . SER A 1 75 ? -5.614 2.104 22.959 1.00 74.19 75 SER A CA 1
ATOM 595 C C . SER A 1 75 ? -5.684 0.588 22.750 1.00 74.19 75 SER A C 1
ATOM 597 O O . SER A 1 75 ? -6.357 -0.106 23.517 1.00 74.19 75 SER A O 1
ATOM 599 N N . ILE A 1 76 ? -4.939 0.074 21.770 1.00 73.44 76 ILE A N 1
ATOM 600 C CA . ILE A 1 76 ? -4.669 -1.361 21.563 1.00 73.44 76 ILE A CA 1
ATOM 601 C C . ILE A 1 76 ? -3.210 -1.637 21.902 1.00 73.44 76 ILE A C 1
ATOM 603 O O . ILE A 1 76 ? -2.338 -0.897 21.460 1.00 73.44 76 ILE A O 1
ATOM 607 N N . THR A 1 77 ? -2.965 -2.697 22.670 1.00 76.69 77 THR A N 1
ATOM 608 C CA . THR A 1 77 ? -1.622 -3.149 23.041 1.00 76.69 77 THR A CA 1
ATOM 609 C C . THR A 1 77 ? -1.284 -4.446 22.320 1.00 76.69 77 THR A C 1
ATOM 611 O O . THR A 1 77 ? -2.050 -5.407 22.405 1.00 76.69 77 THR A O 1
ATOM 614 N N . MET A 1 78 ? -0.127 -4.474 21.664 1.00 72.69 78 MET A N 1
ATOM 615 C CA . MET A 1 78 ? 0.499 -5.680 21.129 1.00 72.69 78 MET A CA 1
ATOM 616 C C . MET A 1 78 ? 1.816 -5.917 21.865 1.00 72.69 78 MET A C 1
ATOM 618 O O . MET A 1 78 ? 2.648 -5.014 21.933 1.00 72.69 78 MET A O 1
ATOM 622 N N . ASP A 1 79 ? 1.968 -7.116 22.424 1.00 71.56 79 ASP A N 1
ATOM 623 C CA . ASP A 1 79 ? 3.159 -7.539 23.156 1.00 71.56 79 ASP A CA 1
ATOM 624 C C . ASP A 1 79 ? 3.805 -8.721 22.419 1.00 71.56 79 ASP A C 1
ATOM 626 O O . ASP A 1 79 ? 3.175 -9.771 22.266 1.00 71.56 79 ASP A O 1
ATOM 630 N N . ASP A 1 80 ? 5.067 -8.574 22.018 1.00 65.69 80 ASP A N 1
ATOM 631 C CA . ASP A 1 80 ? 5.950 -9.687 21.640 1.00 65.69 80 ASP A CA 1
ATOM 632 C C . ASP A 1 80 ? 7.220 -9.637 22.511 1.00 65.69 80 ASP A C 1
ATOM 634 O O . ASP A 1 80 ? 7.421 -8.695 23.279 1.00 65.69 80 ASP A O 1
ATOM 638 N N . ILE A 1 81 ? 8.060 -10.674 22.495 1.00 58.72 81 ILE A N 1
ATOM 639 C CA . ILE A 1 81 ? 9.209 -10.830 23.398 1.00 58.72 81 ILE A CA 1
ATOM 640 C C . ILE A 1 81 ? 10.150 -9.612 23.310 1.00 58.72 81 ILE A C 1
ATOM 642 O O . ILE A 1 81 ? 11.067 -9.558 22.495 1.00 58.72 81 ILE A O 1
ATOM 646 N N . GLY A 1 82 ? 9.963 -8.668 24.238 1.00 63.62 82 GLY A N 1
ATOM 647 C CA . GLY A 1 82 ? 10.760 -7.448 24.363 1.00 63.62 82 GLY A CA 1
ATOM 648 C C . GLY A 1 82 ? 10.219 -6.232 23.609 1.00 63.62 82 GLY A C 1
ATOM 649 O O . GLY A 1 82 ? 10.900 -5.207 23.613 1.00 63.62 82 GLY A O 1
ATOM 650 N N . ASP A 1 83 ? 9.032 -6.316 23.010 1.00 72.25 83 ASP A N 1
ATOM 651 C CA . ASP A 1 83 ? 8.417 -5.213 22.281 1.00 72.25 83 ASP A CA 1
ATOM 652 C C . ASP A 1 83 ? 6.966 -4.958 22.715 1.00 72.25 83 ASP A C 1
ATOM 654 O O . ASP A 1 83 ? 6.196 -5.894 22.925 1.00 72.25 83 ASP A O 1
ATOM 658 N N . HIS A 1 84 ? 6.615 -3.685 22.882 1.00 79.12 84 HIS A N 1
ATOM 659 C CA . HIS A 1 84 ? 5.299 -3.224 23.308 1.00 79.12 84 HIS A CA 1
ATOM 660 C C . HIS A 1 84 ? 4.836 -2.077 22.417 1.00 79.12 84 HIS A C 1
ATOM 662 O O . HIS A 1 84 ? 5.394 -0.973 22.458 1.00 79.12 84 HIS A O 1
ATOM 668 N N . LEU A 1 85 ? 3.771 -2.315 21.658 1.00 80.62 85 LEU A N 1
ATOM 669 C CA . LEU A 1 85 ? 3.152 -1.318 20.799 1.00 80.62 85 LEU A CA 1
ATOM 670 C C . LEU A 1 85 ? 1.782 -0.930 21.350 1.00 80.62 85 LEU A C 1
ATOM 672 O O . LEU A 1 85 ? 0.887 -1.764 21.454 1.00 80.62 85 LEU A O 1
ATOM 676 N N . GLN A 1 86 ? 1.617 0.350 21.676 1.00 86.69 86 GLN A N 1
ATOM 677 C CA . GLN A 1 86 ? 0.345 0.942 22.069 1.00 86.69 86 GLN A CA 1
ATOM 678 C C . GLN A 1 86 ? -0.152 1.870 20.959 1.00 86.69 86 GLN A C 1
ATOM 680 O O . GLN A 1 86 ? 0.439 2.924 20.739 1.00 86.69 86 GLN A O 1
ATOM 685 N N . VAL A 1 87 ? -1.244 1.509 20.287 1.00 85.19 87 VAL A N 1
ATOM 686 C CA . VAL A 1 87 ? -1.864 2.323 19.225 1.00 85.19 87 VAL A CA 1
ATOM 687 C C . VAL A 1 87 ? -3.060 3.074 19.789 1.00 85.19 87 VAL A C 1
ATOM 689 O O . VAL A 1 87 ? -3.964 2.437 20.329 1.00 85.19 87 VAL A O 1
ATOM 692 N N . ASN A 1 88 ? -3.079 4.399 19.661 1.00 88.44 88 ASN A N 1
ATOM 693 C CA . ASN A 1 88 ? -4.183 5.253 20.087 1.00 88.44 88 ASN A CA 1
ATOM 694 C C . ASN A 1 88 ? -5.217 5.411 18.970 1.00 88.44 88 ASN A C 1
ATOM 696 O O . ASN A 1 88 ? -4.866 5.523 17.796 1.00 88.44 88 ASN A O 1
ATOM 700 N N . ILE A 1 89 ? -6.497 5.417 19.348 1.00 89.06 89 ILE A N 1
ATOM 701 C CA . ILE A 1 89 ? -7.634 5.441 18.422 1.00 89.06 89 ILE A CA 1
ATOM 702 C C . ILE A 1 89 ? -8.557 6.621 18.750 1.00 89.06 89 ILE A C 1
ATOM 704 O O . ILE A 1 89 ? -8.842 6.901 19.918 1.00 89.06 89 ILE A O 1
ATOM 708 N N . ASN A 1 90 ? -9.041 7.315 17.717 1.00 89.44 90 ASN A N 1
ATOM 709 C CA . ASN A 1 90 ? -9.978 8.429 17.860 1.00 89.44 90 ASN A CA 1
ATOM 710 C C . ASN A 1 90 ? -11.438 7.971 18.061 1.00 89.44 90 ASN A C 1
ATOM 712 O O . ASN A 1 90 ? -11.774 6.791 18.002 1.00 89.44 90 ASN A O 1
ATOM 716 N N . GLY A 1 91 ? -12.348 8.930 18.262 1.00 86.19 91 GLY A N 1
ATOM 717 C CA . GLY A 1 91 ? -13.776 8.651 18.479 1.00 86.19 91 GLY A CA 1
ATOM 718 C C . GLY A 1 91 ? -14.500 7.955 17.315 1.00 86.19 91 GLY A C 1
ATOM 719 O O . GLY A 1 91 ? -15.585 7.418 17.530 1.00 86.19 91 GLY A O 1
ATOM 720 N N . ASN A 1 92 ? -13.905 7.931 16.119 1.00 88.12 92 ASN A N 1
ATOM 721 C CA . ASN A 1 92 ? -14.433 7.250 14.938 1.00 88.12 92 ASN A CA 1
ATOM 722 C C . ASN A 1 92 ? -13.833 5.847 14.742 1.00 88.12 92 ASN A C 1
ATOM 724 O O . ASN A 1 92 ? -14.267 5.139 13.842 1.00 88.12 92 ASN A O 1
ATOM 728 N N . GLY A 1 93 ? -12.874 5.422 15.574 1.00 88.94 93 GLY A N 1
ATOM 729 C CA . GLY A 1 93 ? -12.230 4.108 15.458 1.00 88.94 93 GLY A CA 1
ATOM 730 C C . GLY A 1 93 ? -10.935 4.084 14.640 1.00 88.94 93 GLY A C 1
ATOM 731 O O . GLY A 1 93 ? -10.307 3.031 14.562 1.00 88.94 93 GLY A O 1
ATOM 732 N N . ALA A 1 94 ? -10.511 5.222 14.081 1.00 88.38 94 ALA A N 1
ATOM 733 C CA . ALA A 1 94 ? -9.269 5.328 13.317 1.00 88.38 94 ALA A CA 1
ATOM 734 C C . ALA A 1 94 ? -8.057 5.562 14.231 1.00 88.38 94 ALA A C 1
ATOM 736 O O . ALA A 1 94 ? -8.120 6.370 15.167 1.00 88.38 94 ALA A O 1
ATOM 737 N N . ALA A 1 95 ? -6.951 4.876 13.946 1.00 87.12 95 ALA A N 1
ATOM 738 C CA . ALA A 1 95 ? -5.687 5.060 14.644 1.00 87.12 95 ALA A CA 1
ATOM 739 C C . ALA A 1 95 ? -5.099 6.453 14.366 1.00 87.12 95 ALA A C 1
ATOM 741 O O . ALA A 1 95 ? -5.108 6.923 13.231 1.00 87.12 95 ALA A O 1
ATOM 742 N N . THR A 1 96 ? -4.584 7.116 15.402 1.00 87.00 96 THR A N 1
ATOM 743 C CA . THR A 1 96 ? -4.046 8.488 15.304 1.00 87.00 96 THR A CA 1
ATOM 744 C C . THR A 1 96 ? -2.545 8.556 15.489 1.00 87.00 96 THR A C 1
ATOM 746 O O . THR A 1 96 ? -1.856 9.329 14.828 1.00 87.00 96 THR A O 1
ATOM 749 N N . ASP A 1 97 ? -2.030 7.771 16.420 1.00 86.25 97 ASP A N 1
ATOM 750 C CA . ASP A 1 97 ? -0.636 7.761 16.824 1.00 86.25 97 ASP A CA 1
ATOM 751 C C . ASP A 1 97 ? -0.350 6.474 17.588 1.00 86.25 97 ASP A C 1
ATOM 753 O O . ASP A 1 97 ? -1.259 5.722 17.955 1.00 86.25 97 ASP A O 1
ATOM 757 N N . TYR A 1 98 ? 0.927 6.204 17.807 1.00 84.88 98 TYR A N 1
ATOM 758 C CA . TYR A 1 98 ? 1.346 5.044 18.562 1.00 84.88 98 TYR A CA 1
ATOM 759 C C . TYR A 1 98 ? 2.576 5.340 19.410 1.00 84.88 98 TYR A C 1
ATOM 761 O O . TYR A 1 98 ? 3.376 6.240 19.137 1.00 84.88 98 TYR A O 1
ATOM 769 N N . THR A 1 99 ? 2.721 4.546 20.463 1.00 85.94 99 THR A N 1
ATOM 770 C CA . THR A 1 99 ? 3.911 4.493 21.301 1.00 85.94 99 THR A CA 1
ATOM 771 C C . THR A 1 99 ? 4.504 3.103 21.200 1.00 85.94 99 THR A C 1
ATOM 773 O O . THR A 1 99 ? 3.838 2.114 21.492 1.00 85.94 99 THR A O 1
ATOM 776 N N . HIS A 1 100 ? 5.761 3.032 20.792 1.00 82.12 100 HIS A N 1
ATOM 777 C CA . HIS A 1 100 ? 6.480 1.788 20.568 1.00 82.12 100 HIS A CA 1
ATOM 778 C C . HIS A 1 100 ? 7.640 1.692 21.548 1.00 82.12 100 HIS A C 1
ATOM 780 O O . HIS A 1 100 ? 8.491 2.581 21.581 1.00 82.12 100 HIS A O 1
ATOM 786 N N . THR A 1 101 ? 7.648 0.660 22.387 1.00 84.31 101 THR A N 1
ATOM 787 C CA . THR A 1 101 ? 8.689 0.417 23.385 1.00 84.31 101 THR A CA 1
ATOM 788 C C . THR A 1 101 ? 9.382 -0.899 23.091 1.00 84.31 101 THR A C 1
ATOM 790 O O . THR A 1 101 ? 8.880 -1.954 23.459 1.00 84.31 101 THR A O 1
ATOM 793 N N . TYR A 1 102 ? 10.569 -0.815 22.501 1.00 77.50 102 TYR A N 1
ATOM 794 C CA . TYR A 1 102 ? 11.320 -1.975 22.042 1.00 77.50 102 TYR A CA 1
ATOM 795 C C . TYR A 1 102 ? 12.642 -2.135 22.784 1.00 77.50 102 TYR A C 1
ATOM 797 O O . TYR A 1 102 ? 13.285 -1.165 23.212 1.00 77.50 102 TYR A O 1
ATOM 805 N N . VAL A 1 103 ? 13.068 -3.388 22.919 1.00 75.50 103 VAL A N 1
ATOM 806 C CA . VAL A 1 103 ? 14.374 -3.751 23.459 1.00 75.50 103 VAL A CA 1
ATOM 807 C C . VAL A 1 103 ? 15.432 -3.707 22.359 1.00 75.50 103 VAL A C 1
ATOM 809 O O . VAL A 1 103 ? 15.383 -4.452 21.388 1.00 75.50 103 VAL A O 1
ATOM 812 N N . TYR A 1 104 ? 16.463 -2.893 22.560 1.00 68.94 104 TYR A N 1
ATOM 813 C CA . TYR A 1 104 ? 17.671 -2.881 21.745 1.00 68.94 104 TYR A CA 1
ATOM 814 C C . TYR A 1 104 ? 18.865 -3.283 22.621 1.00 68.94 104 TYR A C 1
ATOM 816 O O . TYR A 1 104 ? 18.989 -2.812 23.743 1.00 68.94 104 TYR A O 1
ATOM 824 N N . ALA A 1 105 ? 19.719 -4.187 22.127 1.00 58.88 105 ALA A N 1
ATOM 825 C CA . ALA A 1 105 ? 20.997 -4.642 22.704 1.00 58.88 105 ALA A CA 1
ATOM 826 C C . AL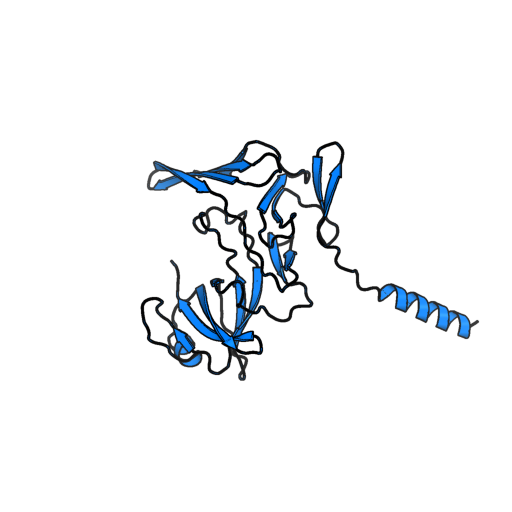A A 1 105 ? 21.117 -4.716 24.254 1.00 58.88 105 ALA A C 1
ATOM 828 O O . ALA A 1 105 ? 21.188 -3.707 24.956 1.00 58.88 105 ALA A O 1
ATOM 829 N N . LEU A 1 106 ? 21.320 -5.927 24.794 1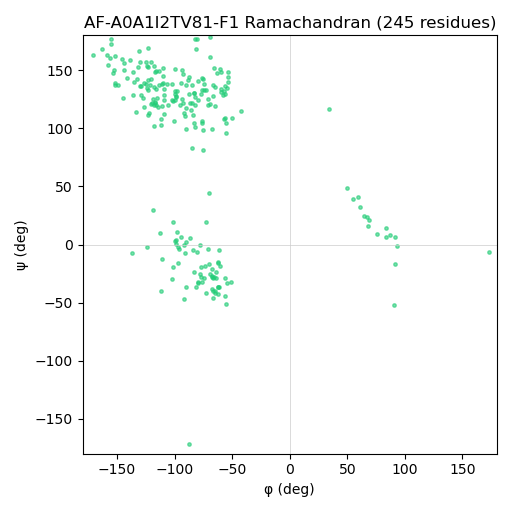.00 70.56 106 LEU A N 1
ATOM 830 C CA . LEU A 1 106 ? 21.527 -6.176 26.237 1.00 70.56 106 LEU A CA 1
ATOM 831 C C . LEU A 1 106 ? 20.347 -5.710 27.120 1.00 70.56 106 LEU A C 1
ATOM 833 O O . LEU A 1 106 ? 20.561 -5.157 28.199 1.00 70.56 106 LEU A O 1
ATOM 837 N N . SER A 1 107 ? 19.108 -5.938 26.669 1.00 69.81 107 SER A N 1
ATOM 838 C CA . SER A 1 107 ? 17.882 -5.666 27.443 1.00 69.81 107 SER A CA 1
ATOM 839 C C . SER A 1 107 ? 17.626 -4.188 27.772 1.00 69.81 107 SER A C 1
ATOM 841 O O . SER A 1 107 ? 16.938 -3.889 28.748 1.00 69.81 107 SER A O 1
ATOM 843 N N . LYS A 1 108 ? 18.164 -3.245 26.988 1.00 75.62 108 LYS A N 1
ATOM 844 C CA . LYS A 1 108 ? 17.801 -1.828 27.117 1.00 75.62 108 LYS A CA 1
ATOM 845 C C . LYS A 1 108 ? 16.520 -1.558 26.347 1.00 75.62 108 LYS A C 1
ATO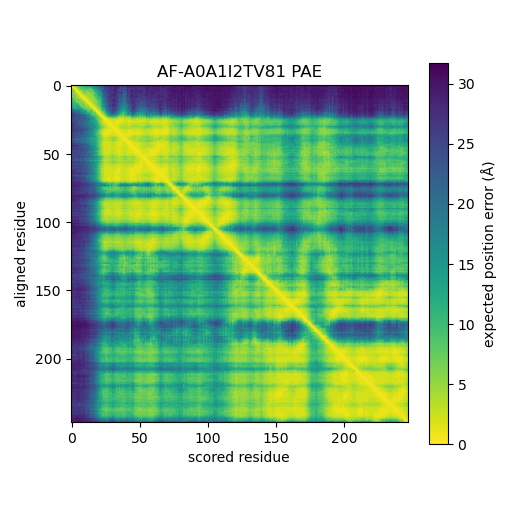M 847 O O . LYS A 1 108 ? 16.424 -1.910 25.182 1.00 75.62 108 LYS A O 1
ATOM 852 N N . THR A 1 109 ? 15.560 -0.903 26.982 1.00 78.62 109 THR A N 1
ATOM 853 C CA . THR A 1 109 ? 14.324 -0.455 26.335 1.00 78.62 109 THR A CA 1
ATOM 854 C C . THR A 1 109 ? 14.468 0.987 25.873 1.00 78.62 109 THR A C 1
ATOM 856 O O . THR A 1 109 ? 15.001 1.823 26.607 1.00 78.62 109 THR A O 1
ATOM 859 N N . THR A 1 110 ? 13.959 1.297 24.690 1.00 82.50 110 THR A N 1
ATOM 860 C CA . THR A 1 110 ? 13.727 2.674 24.247 1.00 82.50 110 THR A CA 1
ATOM 861 C C . THR A 1 110 ? 12.275 2.825 23.836 1.00 82.50 110 THR A C 1
ATOM 863 O O . THR A 1 110 ? 11.631 1.841 23.490 1.00 82.50 110 THR A O 1
ATOM 866 N N . THR A 1 111 ? 11.777 4.056 23.862 1.00 84.88 111 THR A N 1
ATOM 867 C CA . THR A 1 111 ? 10.404 4.370 23.477 1.00 84.88 111 THR A CA 1
ATOM 868 C C . THR A 1 111 ? 10.408 5.401 22.358 1.00 84.88 111 THR A C 1
ATOM 870 O O . THR A 1 111 ? 11.115 6.409 22.444 1.00 84.88 111 THR A O 1
ATOM 873 N N . ARG A 1 112 ? 9.618 5.153 21.314 1.00 81.94 112 ARG A N 1
ATOM 874 C CA . ARG A 1 112 ? 9.337 6.083 20.217 1.00 81.94 112 ARG A CA 1
ATOM 875 C C . ARG A 1 112 ? 7.855 6.425 20.197 1.00 81.94 112 ARG A C 1
ATOM 877 O O . ARG A 1 112 ? 7.020 5.603 20.564 1.00 81.94 112 ARG A O 1
ATOM 884 N N . HIS A 1 113 ? 7.556 7.642 19.770 1.00 84.56 113 HIS A N 1
ATOM 885 C CA . HIS A 1 113 ? 6.197 8.119 19.564 1.00 84.56 113 HIS A CA 1
ATOM 886 C C . HIS A 1 113 ? 6.097 8.721 18.168 1.00 84.56 113 HIS A C 1
ATOM 888 O O . HIS A 1 113 ? 6.910 9.581 17.820 1.00 84.56 113 HIS A O 1
ATOM 894 N N . SER A 1 114 ? 5.101 8.281 17.407 1.00 81.00 114 SER A N 1
ATOM 895 C CA . SER A 1 114 ? 4.878 8.704 16.026 1.00 81.00 114 SER A CA 1
ATOM 896 C C . SER A 1 114 ? 3.387 8.808 15.738 1.00 81.00 114 SER A C 1
ATOM 898 O O . SER A 1 114 ? 2.578 8.070 16.299 1.00 81.00 114 SER A O 1
ATOM 900 N N . ALA A 1 115 ? 3.029 9.714 14.831 1.00 82.62 115 ALA A N 1
ATOM 901 C CA . ALA A 1 115 ? 1.675 9.792 14.299 1.00 82.62 115 ALA A CA 1
ATOM 902 C C . ALA A 1 115 ? 1.428 8.654 13.298 1.00 82.62 115 ALA A C 1
ATOM 904 O O . ALA A 1 115 ? 2.309 8.333 12.499 1.00 82.62 115 ALA A O 1
ATOM 905 N N . VAL A 1 116 ? 0.214 8.106 13.306 1.00 78.75 116 VAL A N 1
ATOM 906 C CA . VAL A 1 116 ? -0.302 7.304 12.195 1.00 78.75 116 VAL A CA 1
ATOM 907 C C . VAL A 1 116 ? -0.766 8.286 11.128 1.00 78.75 116 VAL A C 1
ATOM 909 O O . VAL A 1 116 ? -1.536 9.207 11.400 1.00 78.75 116 VAL A O 1
ATOM 912 N N . LYS A 1 117 ? -0.231 8.140 9.922 1.00 78.88 117 LYS A N 1
ATOM 913 C CA . LYS A 1 117 ? -0.546 9.003 8.786 1.00 78.88 117 LYS A CA 1
ATOM 914 C C . LYS A 1 117 ? -1.510 8.277 7.879 1.00 78.88 117 LYS A C 1
ATOM 916 O O . LYS A 1 117 ? -1.324 7.087 7.650 1.00 78.88 117 LYS A O 1
ATOM 921 N N . ASN A 1 118 ? -2.513 8.993 7.381 1.00 76.69 118 ASN A N 1
ATOM 922 C CA . ASN A 1 118 ? -3.415 8.423 6.398 1.00 76.69 118 ASN A CA 1
ATOM 923 C C . ASN A 1 118 ? -2.633 7.996 5.160 1.00 76.69 118 ASN A C 1
ATOM 925 O O . ASN A 1 118 ? -1.626 8.594 4.776 1.00 76.69 118 ASN A O 1
ATOM 929 N N . VAL A 1 119 ? -3.151 6.950 4.552 1.00 74.38 119 VAL A N 1
ATOM 930 C CA . VAL A 1 119 ? -2.601 6.284 3.391 1.00 74.38 119 VAL A CA 1
ATOM 931 C C . VAL A 1 119 ? -3.228 6.912 2.155 1.00 74.38 119 VAL A C 1
ATOM 933 O O . VAL A 1 119 ? -4.420 6.743 1.936 1.00 74.38 119 VAL A O 1
ATOM 936 N N . SER A 1 120 ? -2.467 7.622 1.326 1.00 75.12 120 SER A N 1
ATOM 937 C CA . SER A 1 120 ? -3.013 8.075 0.042 1.00 75.12 120 SER A CA 1
ATOM 938 C C . SER A 1 120 ? -3.181 6.879 -0.894 1.00 75.12 120 SER A C 1
ATOM 940 O O . SER A 1 120 ? -2.215 6.179 -1.208 1.00 75.12 120 SER A O 1
ATOM 942 N N . LEU A 1 121 ? -4.417 6.635 -1.316 1.00 73.12 121 LEU A N 1
ATOM 943 C CA . LEU A 1 121 ? -4.770 5.638 -2.312 1.00 73.12 121 LEU A CA 1
ATOM 944 C C . LEU A 1 121 ? -4.794 6.283 -3.708 1.00 73.12 121 LEU A C 1
ATOM 946 O O . LEU A 1 121 ? -5.151 7.454 -3.850 1.00 73.12 121 LEU A O 1
ATOM 950 N N . PRO A 1 122 ? -4.428 5.534 -4.757 1.00 69.38 122 PRO A N 1
ATOM 951 C CA . PRO A 1 122 ? -4.489 6.038 -6.120 1.00 69.38 122 PRO A CA 1
ATOM 952 C C . PRO A 1 122 ? -5.924 6.328 -6.556 1.00 69.38 122 PRO A C 1
ATOM 954 O O . PRO A 1 122 ? -6.832 5.520 -6.367 1.00 69.38 122 PRO 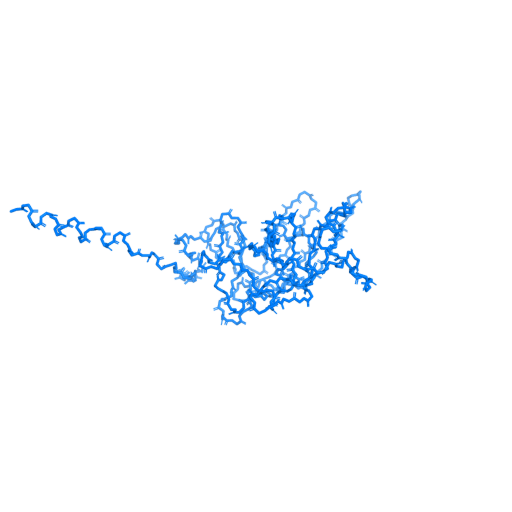A O 1
ATOM 957 N N . THR A 1 123 ? -6.111 7.480 -7.192 1.00 62.91 123 THR A N 1
ATOM 958 C CA . THR A 1 123 ? -7.434 8.076 -7.442 1.00 62.91 123 THR A CA 1
ATOM 959 C C . THR A 1 123 ? -8.131 7.516 -8.683 1.00 62.91 123 THR A C 1
ATOM 961 O O . THR A 1 123 ? -9.356 7.562 -8.794 1.00 62.91 123 THR A O 1
ATOM 964 N N . ASN A 1 124 ? -7.353 6.974 -9.624 1.00 62.75 124 ASN A N 1
ATOM 965 C CA . ASN A 1 124 ? -7.837 6.514 -10.931 1.00 62.75 124 ASN A CA 1
ATOM 966 C C . ASN A 1 124 ? -8.079 5.003 -11.011 1.00 62.75 124 ASN A C 1
ATOM 968 O O . ASN A 1 124 ? -8.484 4.497 -12.058 1.00 62.75 124 ASN A O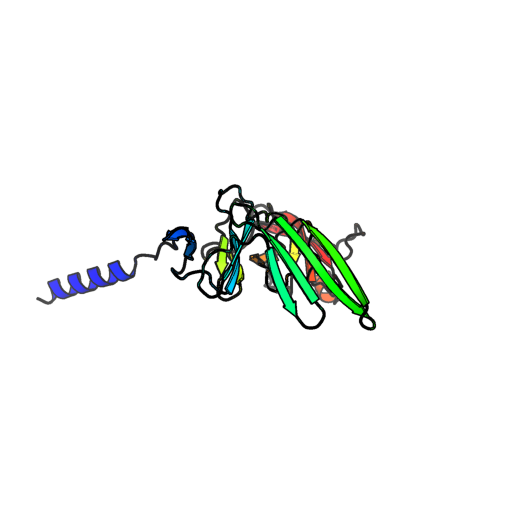 1
ATOM 972 N N . TYR A 1 125 ? -7.842 4.279 -9.919 1.00 64.81 125 TYR A N 1
ATOM 973 C CA . TYR A 1 125 ? -7.864 2.827 -9.908 1.00 64.81 125 TYR A CA 1
ATOM 974 C C . TYR A 1 125 ? -8.748 2.292 -8.788 1.00 64.81 125 TYR A C 1
ATOM 976 O O . TYR A 1 125 ? -8.681 2.742 -7.648 1.00 64.81 125 TYR A O 1
ATOM 984 N N . SER A 1 126 ? -9.559 1.280 -9.098 1.00 65.31 126 SER A N 1
ATOM 985 C CA . SER A 1 126 ? -10.312 0.558 -8.077 1.00 65.31 126 SER A CA 1
ATOM 986 C C . SER A 1 126 ? -9.378 -0.394 -7.333 1.00 65.31 126 SER A C 1
ATOM 988 O O . SER A 1 126 ? -8.956 -1.431 -7.850 1.00 65.31 126 SER A O 1
ATOM 990 N N . VAL A 1 127 ? -9.049 -0.025 -6.102 1.00 66.56 127 VAL A N 1
ATOM 991 C CA . VAL A 1 127 ? -8.306 -0.865 -5.168 1.00 66.56 127 VAL A CA 1
ATOM 992 C C . VAL A 1 127 ? -9.303 -1.693 -4.353 1.00 66.56 127 VAL A C 1
ATOM 994 O O . VAL A 1 127 ? -10.325 -1.180 -3.899 1.00 66.56 127 VAL A O 1
ATOM 997 N N . ARG A 1 128 ? -9.016 -2.980 -4.153 1.00 69.38 128 ARG A N 1
ATOM 998 C CA . ARG A 1 128 ? -9.719 -3.849 -3.201 1.00 69.38 128 ARG A CA 1
ATOM 999 C C . ARG A 1 128 ? -8.739 -4.402 -2.175 1.00 69.38 128 ARG A C 1
ATOM 1001 O O . ARG A 1 128 ? -7.544 -4.495 -2.433 1.00 69.38 128 ARG A O 1
ATOM 1008 N N . MET A 1 129 ? -9.240 -4.798 -1.018 1.00 68.81 129 MET A N 1
ATOM 1009 C CA . MET A 1 129 ? -8.423 -5.436 0.007 1.00 68.81 129 MET A CA 1
ATOM 1010 C C . MET A 1 129 ? -8.462 -6.957 -0.148 1.00 68.81 129 MET A C 1
ATOM 1012 O O . MET A 1 129 ? -9.529 -7.557 -0.086 1.00 68.81 129 MET A O 1
ATOM 1016 N N . ASP A 1 130 ? -7.306 -7.590 -0.327 1.00 70.00 130 ASP A N 1
ATOM 1017 C CA . ASP A 1 130 ? -7.140 -9.034 -0.200 1.00 70.00 130 ASP A CA 1
ATOM 1018 C C . ASP A 1 130 ? -6.965 -9.406 1.277 1.00 70.00 130 ASP A C 1
ATOM 1020 O O . ASP A 1 130 ? -5.889 -9.292 1.866 1.00 70.00 130 ASP A O 1
ATOM 1024 N N . TYR A 1 131 ? -8.045 -9.899 1.874 1.00 62.75 131 TYR A N 1
ATOM 1025 C CA . TYR A 1 131 ? -8.095 -10.299 3.279 1.00 62.75 131 TYR A CA 1
ATOM 1026 C C . TYR A 1 131 ? -7.288 -11.556 3.610 1.00 62.75 131 TYR A C 1
ATOM 1028 O O . TYR A 1 131 ? -7.013 -11.800 4.783 1.00 62.75 131 TYR A O 1
ATOM 1036 N N . SER A 1 132 ? -6.897 -12.359 2.614 1.00 65.81 132 SER A N 1
ATOM 1037 C CA . SER A 1 132 ? -6.039 -13.525 2.855 1.00 65.81 132 SER A CA 1
ATOM 1038 C C . SER A 1 132 ? -4.592 -13.121 3.129 1.00 65.81 132 SER A C 1
ATOM 1040 O O . SER A 1 132 ? -3.886 -13.809 3.866 1.00 65.81 132 SER A O 1
ATOM 1042 N N . THR A 1 133 ? -4.171 -11.989 2.560 1.00 66.56 133 THR A N 1
ATOM 1043 C CA . THR A 1 133 ? -2.814 -11.456 2.687 1.00 66.56 133 THR A CA 1
ATOM 1044 C C . THR A 1 133 ? -2.744 -10.170 3.509 1.00 66.56 133 THR A C 1
ATOM 1046 O O . THR A 1 133 ? -1.645 -9.769 3.879 1.00 66.56 133 THR A O 1
ATOM 1049 N N . GLY A 1 134 ? -3.884 -9.531 3.804 1.00 64.19 134 GLY A N 1
ATOM 1050 C CA . GLY A 1 134 ? -3.943 -8.217 4.449 1.00 64.19 134 GLY A CA 1
ATOM 1051 C C . GLY A 1 134 ? -3.438 -7.091 3.545 1.00 64.19 134 GLY A C 1
ATOM 1052 O O . GLY A 1 134 ? -3.018 -6.054 4.040 1.00 64.19 134 GLY A O 1
ATOM 1053 N N . LYS A 1 135 ? -3.420 -7.291 2.223 1.00 67.81 135 LYS A N 1
ATOM 1054 C CA . LYS A 1 135 ? -2.822 -6.357 1.259 1.00 67.81 135 LYS A CA 1
ATOM 1055 C C . LYS A 1 135 ? -3.879 -5.745 0.367 1.00 67.81 135 LYS A C 1
ATOM 1057 O O . LYS A 1 135 ? -4.878 -6.380 0.050 1.00 67.81 135 LYS A O 1
ATOM 1062 N N . TYR A 1 136 ? -3.646 -4.521 -0.077 1.00 69.06 136 TYR A N 1
ATOM 1063 C CA . TYR A 1 136 ? -4.445 -3.962 -1.154 1.00 69.06 136 TYR A CA 1
ATOM 1064 C C . TYR A 1 136 ? -3.998 -4.571 -2.480 1.00 69.06 136 TYR A C 1
ATOM 1066 O O . TYR A 1 136 ? -2.823 -4.847 -2.708 1.00 69.06 136 TYR A O 1
ATOM 1074 N N . VAL A 1 137 ? -4.942 -4.808 -3.370 1.00 69.81 137 VAL A N 1
ATOM 1075 C CA . VAL A 1 137 ? -4.689 -5.260 -4.735 1.00 69.81 137 VAL A CA 1
ATOM 1076 C C . VAL A 1 137 ? -5.593 -4.462 -5.653 1.00 69.81 137 VAL A C 1
ATOM 1078 O O . VAL A 1 137 ? -6.703 -4.091 -5.266 1.00 69.81 137 VAL A O 1
ATOM 1081 N N . TYR A 1 138 ? -5.161 -4.198 -6.877 1.00 69.56 138 TYR A N 1
ATOM 1082 C CA . TYR A 1 138 ? -6.093 -3.647 -7.852 1.00 69.56 138 TYR A CA 1
ATOM 1083 C C . TYR A 1 138 ? -7.186 -4.661 -8.180 1.00 69.56 138 TYR A C 1
ATOM 1085 O O . TYR A 1 138 ? -7.003 -5.881 -8.067 1.00 69.56 138 TYR A O 1
ATOM 1093 N N . SER A 1 139 ? -8.360 -4.154 -8.558 1.00 64.00 139 SER A N 1
ATOM 1094 C CA . SER A 1 139 ? -9.381 -5.011 -9.143 1.00 64.00 139 SER A CA 1
ATOM 1095 C C . SER A 1 139 ? -8.781 -5.768 -10.333 1.00 64.00 139 SER A C 1
ATOM 1097 O O . SER A 1 139 ? -7.895 -5.277 -11.027 1.00 64.00 139 SER A O 1
ATOM 1099 N N . SER A 1 140 ? -9.265 -6.985 -10.574 1.00 58.34 140 SER A N 1
ATOM 1100 C CA . SER A 1 140 ? -8.802 -7.847 -11.674 1.00 58.34 140 SER A CA 1
ATOM 1101 C C . SER A 1 140 ? -9.022 -7.247 -13.067 1.00 58.34 140 SER A C 1
ATOM 1103 O O . SER A 1 140 ? -8.626 -7.860 -14.049 1.00 58.34 140 SER A O 1
ATOM 1105 N N . ASP A 1 141 ? -9.672 -6.086 -13.140 1.00 59.16 141 ASP A N 1
ATOM 1106 C CA . ASP A 1 141 ? -9.931 -5.339 -14.364 1.00 59.16 141 ASP A CA 1
ATOM 1107 C C . ASP A 1 141 ? -8.801 -4.329 -14.675 1.00 59.16 141 ASP A C 1
ATOM 1109 O O . ASP A 1 141 ? -8.901 -3.576 -15.643 1.00 59.16 141 ASP A O 1
ATOM 1113 N N . VAL A 1 142 ? -7.738 -4.289 -13.858 1.00 60.69 142 VAL A N 1
ATOM 1114 C CA . VAL A 1 142 ? -6.566 -3.420 -14.027 1.00 60.69 142 VAL A CA 1
ATOM 1115 C C . VAL A 1 142 ? -5.341 -4.275 -14.363 1.00 60.69 142 VAL A C 1
ATOM 1117 O O . VAL A 1 142 ? -4.798 -4.962 -13.501 1.00 60.69 142 VAL A O 1
ATOM 1120 N N . ASP A 1 143 ? -4.891 -4.210 -15.617 1.00 62.44 143 ASP A N 1
ATOM 1121 C CA . ASP A 1 143 ? -3.762 -5.014 -16.112 1.00 62.44 143 ASP A CA 1
ATOM 1122 C C . ASP A 1 143 ? -2.381 -4.531 -15.608 1.00 62.44 143 ASP A C 1
ATOM 1124 O O . ASP A 1 143 ? -1.405 -5.273 -15.716 1.00 62.44 143 ASP A O 1
ATOM 1128 N N . HIS A 1 144 ? -2.269 -3.285 -15.122 1.00 71.62 144 HIS A N 1
ATOM 1129 C CA . HIS A 1 144 ? -1.054 -2.672 -14.552 1.00 71.62 144 HIS A CA 1
ATOM 1130 C C . HIS A 1 144 ? -1.371 -1.315 -13.888 1.00 71.62 144 HIS A C 1
ATOM 1132 O O . HIS A 1 144 ? -2.415 -0.714 -14.148 1.00 71.62 144 HIS A O 1
ATOM 1138 N N . TYR A 1 145 ? -0.459 -0.820 -13.046 1.00 73.69 145 TYR A N 1
ATOM 1139 C CA . TYR A 1 145 ? -0.602 0.467 -12.357 1.00 73.69 145 TYR A CA 1
ATOM 1140 C C . TYR A 1 145 ? 0.185 1.589 -13.043 1.00 73.69 145 TYR A C 1
ATOM 1142 O O . TYR A 1 145 ? 1.374 1.427 -13.311 1.00 73.69 145 TYR A O 1
ATOM 1150 N N . ASP A 1 146 ? -0.458 2.739 -13.261 1.00 74.94 146 ASP A N 1
ATOM 1151 C CA . ASP A 1 146 ? 0.190 3.979 -13.698 1.00 74.94 146 ASP A CA 1
ATOM 1152 C C . ASP A 1 146 ? 0.718 4.748 -12.478 1.00 74.94 146 ASP A C 1
ATOM 1154 O O . ASP A 1 146 ? -0.039 5.227 -11.629 1.00 74.94 146 ASP A O 1
ATOM 1158 N N . PHE A 1 147 ? 2.039 4.895 -12.409 1.00 75.75 147 PHE A N 1
ATOM 1159 C CA . PHE A 1 147 ? 2.775 5.514 -11.303 1.00 75.75 147 PHE A CA 1
ATOM 1160 C C . PHE A 1 147 ? 2.645 7.050 -11.224 1.00 75.75 147 PHE A C 1
ATOM 1162 O O . PHE A 1 147 ? 3.458 7.705 -10.570 1.00 75.75 147 PHE A O 1
ATOM 1169 N N . LYS A 1 148 ? 1.626 7.651 -11.855 1.00 71.50 148 LYS A N 1
ATOM 1170 C CA . LYS A 1 148 ? 1.321 9.092 -11.756 1.00 71.50 148 LYS A CA 1
ATOM 1171 C C . LYS A 1 148 ? 0.977 9.557 -10.339 1.00 71.50 148 LYS A C 1
ATOM 1173 O O . LYS A 1 148 ? 1.351 10.671 -9.981 1.00 71.50 148 LYS A O 1
ATOM 1178 N N . ASP A 1 149 ? 0.281 8.728 -9.558 1.00 69.12 149 ASP A N 1
ATOM 1179 C CA . ASP A 1 149 ? -0.180 9.097 -8.209 1.00 69.12 149 ASP A CA 1
ATOM 1180 C C . ASP A 1 149 ? 0.840 8.692 -7.126 1.00 69.12 149 ASP A C 1
ATOM 1182 O O . ASP A 1 149 ? 1.198 9.490 -6.262 1.00 69.12 149 ASP A O 1
ATOM 1186 N N . ILE A 1 150 ? 1.343 7.454 -7.189 1.00 74.75 150 ILE A N 1
ATOM 1187 C CA . ILE A 1 150 ? 2.347 6.904 -6.262 1.00 74.75 150 ILE A CA 1
ATOM 1188 C C . ILE A 1 150 ? 3.543 6.464 -7.091 1.00 74.75 150 ILE A C 1
ATOM 1190 O O . ILE A 1 150 ? 3.438 5.500 -7.842 1.00 74.75 150 ILE A O 1
ATOM 1194 N N . CYS A 1 151 ? 4.677 7.139 -6.929 1.00 82.06 151 CYS A N 1
ATOM 1195 C CA . CYS A 1 151 ? 5.893 6.860 -7.687 1.00 82.06 151 CYS A CA 1
ATOM 1196 C C . CYS A 1 151 ? 6.902 5.976 -6.937 1.00 82.06 151 CYS A C 1
ATOM 1198 O O . CYS A 1 151 ? 8.030 5.840 -7.391 1.00 82.06 151 CYS A O 1
ATOM 1200 N N . VAL A 1 152 ? 6.539 5.368 -5.804 1.00 83.06 152 VAL A N 1
ATOM 1201 C CA . VAL A 1 152 ? 7.445 4.509 -5.020 1.00 83.06 152 VAL A CA 1
ATOM 1202 C C . VAL A 1 152 ? 6.905 3.104 -4.816 1.00 83.06 152 VAL A C 1
ATOM 1204 O O . VAL A 1 152 ? 5.715 2.906 -4.559 1.00 83.06 152 VAL A O 1
ATOM 1207 N N . ALA A 1 153 ? 7.798 2.120 -4.879 1.00 84.44 153 ALA A N 1
ATOM 1208 C CA . ALA A 1 153 ? 7.446 0.729 -4.636 1.00 84.44 153 ALA A CA 1
ATOM 1209 C C . ALA A 1 153 ? 8.624 -0.100 -4.116 1.00 84.44 153 ALA A C 1
ATOM 1211 O O . ALA A 1 153 ? 9.774 0.134 -4.487 1.00 84.44 153 ALA A O 1
ATOM 1212 N N . TRP A 1 154 ? 8.310 -1.116 -3.312 1.00 86.75 154 TRP A N 1
ATOM 1213 C CA . TRP A 1 154 ? 9.185 -2.270 -3.133 1.00 86.75 154 TRP A CA 1
ATOM 1214 C C . TRP A 1 154 ? 9.114 -3.148 -4.381 1.00 86.75 154 TRP A C 1
ATOM 1216 O O . TRP A 1 154 ? 8.030 -3.367 -4.934 1.00 86.75 154 TRP A O 1
ATOM 1226 N N . ILE A 1 155 ? 10.268 -3.639 -4.809 1.00 88.12 155 ILE A N 1
ATOM 1227 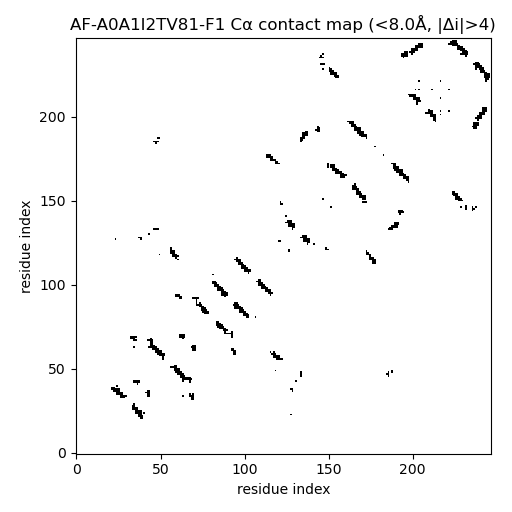C CA . ILE A 1 155 ? 10.451 -4.404 -6.036 1.00 88.12 155 ILE A CA 1
ATOM 1228 C C . ILE A 1 155 ? 11.361 -5.600 -5.756 1.00 88.12 155 ILE A C 1
ATOM 1230 O O . ILE A 1 155 ? 12.439 -5.437 -5.196 1.00 88.12 155 ILE A O 1
ATOM 1234 N N . ASP A 1 156 ? 10.928 -6.798 -6.146 1.00 83.62 156 ASP A N 1
ATOM 1235 C CA . ASP A 1 156 ? 11.652 -8.032 -5.804 1.00 83.62 156 ASP A CA 1
ATOM 1236 C C . ASP A 1 156 ? 12.471 -8.590 -6.977 1.00 83.62 156 ASP A C 1
ATOM 1238 O O . ASP A 1 156 ? 13.485 -9.260 -6.784 1.00 83.62 156 ASP A O 1
ATOM 1242 N N . SER A 1 157 ? 12.018 -8.358 -8.208 1.00 89.06 157 SER A N 1
ATOM 1243 C CA . SER A 1 157 ? 12.652 -8.883 -9.421 1.00 89.06 157 SER A CA 1
ATOM 1244 C C . SER A 1 157 ? 12.249 -8.065 -10.639 1.00 89.06 157 SER A C 1
ATOM 1246 O O . SER A 1 157 ? 11.272 -7.328 -10.578 1.00 89.06 157 SER A O 1
ATOM 1248 N N . ILE A 1 158 ? 12.986 -8.185 -11.738 1.00 92.19 158 ILE A N 1
ATOM 1249 C CA . ILE A 1 158 ? 12.603 -7.621 -13.034 1.00 92.19 158 ILE A CA 1
ATOM 1250 C C . ILE A 1 158 ? 12.680 -8.754 -14.051 1.00 92.19 158 ILE A C 1
ATOM 1252 O O . ILE A 1 158 ? 13.698 -9.440 -14.143 1.00 92.19 158 ILE A O 1
ATOM 1256 N N . GLU A 1 159 ? 11.586 -8.961 -14.773 1.00 91.75 159 GLU A N 1
ATOM 1257 C CA . GLU A 1 159 ? 11.464 -9.929 -15.855 1.00 91.75 159 GLU A CA 1
ATOM 1258 C C . GLU A 1 159 ? 11.617 -9.207 -17.196 1.00 91.75 159 GLU A C 1
ATOM 1260 O O . GLU A 1 159 ? 10.966 -8.191 -17.432 1.00 91.75 159 GLU A O 1
ATOM 1265 N N . ASP A 1 160 ? 12.485 -9.734 -18.058 1.00 90.12 160 ASP A N 1
ATOM 1266 C CA . ASP A 1 160 ? 12.646 -9.302 -19.448 1.00 90.12 160 ASP A CA 1
ATOM 1267 C C . ASP A 1 160 ? 11.707 -10.120 -20.348 1.00 90.12 160 ASP A C 1
ATOM 1269 O O . ASP A 1 160 ? 11.826 -11.348 -20.443 1.00 90.12 160 ASP A O 1
ATOM 1273 N N . ASN A 1 161 ? 10.767 -9.438 -21.005 1.00 88.06 161 ASN A N 1
ATOM 1274 C CA . ASN A 1 161 ? 9.801 -10.039 -21.925 1.00 88.06 161 ASN A CA 1
ATOM 1275 C C . ASN A 1 161 ? 10.211 -9.876 -23.402 1.00 88.06 161 ASN A C 1
ATOM 1277 O O . ASN A 1 161 ? 9.456 -10.255 -24.303 1.00 88.06 161 ASN A O 1
ATOM 1281 N N . GLY A 1 162 ? 11.390 -9.311 -23.672 1.00 85.31 162 GLY A N 1
ATOM 1282 C CA . GLY A 1 162 ? 11.946 -9.035 -24.994 1.00 85.31 162 GLY A CA 1
ATOM 1283 C C . GLY A 1 162 ? 11.586 -7.652 -25.537 1.00 85.31 162 GLY A C 1
ATOM 1284 O O . GLY A 1 162 ? 12.477 -6.914 -25.950 1.00 85.31 162 GLY A O 1
ATOM 1285 N N . ASP A 1 163 ? 10.297 -7.300 -25.548 1.00 85.75 163 ASP A N 1
ATOM 1286 C CA . ASP A 1 163 ? 9.820 -5.989 -26.031 1.00 85.75 163 ASP A CA 1
ATOM 1287 C C . ASP A 1 163 ? 9.598 -4.976 -24.889 1.00 85.75 163 ASP A C 1
ATOM 1289 O O . ASP A 1 163 ? 9.475 -3.777 -25.134 1.00 85.75 163 ASP A O 1
ATOM 1293 N N . ASP A 1 164 ? 9.538 -5.448 -23.643 1.00 89.62 164 ASP A N 1
ATOM 1294 C CA . ASP A 1 164 ? 9.398 -4.649 -22.429 1.00 89.62 164 ASP A CA 1
ATOM 1295 C C . ASP A 1 164 ? 9.956 -5.400 -21.210 1.00 89.62 164 ASP A C 1
ATOM 1297 O O . ASP A 1 164 ? 10.381 -6.555 -21.313 1.00 89.62 164 ASP A O 1
ATOM 1301 N N . TYR A 1 165 ? 9.942 -4.737 -20.052 1.00 92.06 165 TYR A N 1
ATOM 1302 C CA . TYR A 1 165 ? 10.207 -5.389 -18.773 1.00 92.06 165 TYR A CA 1
ATOM 1303 C C . TYR A 1 165 ? 8.997 -5.285 -17.861 1.00 92.06 165 TYR A C 1
ATOM 1305 O O . TYR A 1 165 ? 8.227 -4.320 -17.922 1.00 92.06 165 TYR A O 1
ATOM 1313 N N . SER A 1 166 ? 8.864 -6.239 -16.948 1.00 91.25 166 SER A N 1
ATOM 1314 C CA . SER A 1 166 ? 7.822 -6.210 -15.930 1.00 91.25 166 SER A CA 1
ATOM 1315 C C . SER A 1 166 ? 8.315 -6.652 -14.567 1.00 91.25 166 SER A C 1
ATOM 1317 O O . SER A 1 166 ? 9.326 -7.334 -14.431 1.00 91.25 166 SER A O 1
ATOM 1319 N N . SER A 1 167 ? 7.585 -6.254 -13.534 1.00 88.12 167 SER A N 1
ATOM 1320 C CA . SER A 1 167 ? 7.883 -6.654 -12.168 1.00 88.12 167 SER A CA 1
ATOM 1321 C C . SER A 1 167 ? 6.627 -6.688 -11.318 1.00 88.12 167 SER A C 1
ATOM 1323 O O . SER A 1 167 ? 5.825 -5.753 -11.369 1.00 88.12 167 SER A O 1
ATOM 1325 N N . ASP A 1 168 ? 6.489 -7.720 -10.491 1.00 85.56 168 ASP A N 1
ATOM 1326 C CA . ASP A 1 168 ? 5.592 -7.658 -9.346 1.00 85.56 168 ASP A CA 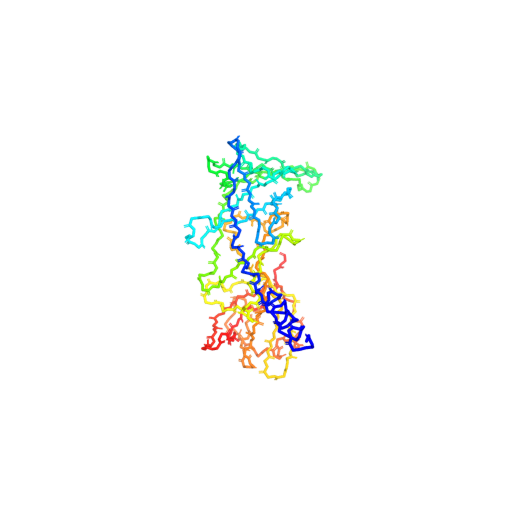1
ATOM 1327 C C . ASP A 1 168 ? 6.166 -6.689 -8.314 1.00 85.56 168 ASP A C 1
ATOM 1329 O O . ASP A 1 168 ? 7.262 -6.870 -7.776 1.00 85.56 168 ASP A O 1
ATOM 1333 N N . VAL A 1 169 ? 5.386 -5.661 -8.013 1.00 82.94 169 VAL A N 1
ATOM 1334 C CA . VAL A 1 169 ? 5.764 -4.611 -7.080 1.00 82.94 169 VAL A CA 1
ATOM 1335 C C . VAL A 1 169 ? 4.750 -4.504 -5.956 1.00 82.94 169 VAL A C 1
ATOM 1337 O O . VAL A 1 169 ? 3.562 -4.815 -6.091 1.00 82.94 169 VAL A O 1
ATOM 1340 N N . SER A 1 170 ? 5.230 -4.030 -4.816 1.00 79.69 170 SER A N 1
ATOM 1341 C CA . SER A 1 170 ? 4.411 -3.637 -3.680 1.00 79.69 170 SER A CA 1
ATOM 1342 C C . SER A 1 170 ? 4.524 -2.128 -3.525 1.00 79.69 170 SER A C 1
ATOM 1344 O O . SER A 1 170 ? 5.541 -1.638 -3.037 1.00 79.69 170 SER A O 1
ATOM 1346 N N . LEU A 1 171 ? 3.500 -1.384 -3.952 1.00 77.00 171 LEU A N 1
ATOM 1347 C CA . LEU A 1 171 ? 3.492 0.067 -3.781 1.00 77.00 171 LEU A CA 1
ATOM 1348 C C . LEU A 1 171 ? 3.589 0.386 -2.297 1.00 77.00 171 LEU A C 1
ATOM 1350 O O . LEU A 1 171 ? 2.883 -0.205 -1.467 1.00 77.00 171 LEU A O 1
ATOM 1354 N N . ILE A 1 172 ? 4.472 1.330 -1.994 1.00 68.81 172 ILE A N 1
ATOM 1355 C CA . ILE A 1 172 ? 4.608 1.841 -0.643 1.00 68.81 172 ILE A CA 1
ATOM 1356 C C . ILE A 1 172 ? 3.544 2.891 -0.502 1.00 68.81 172 ILE A C 1
ATOM 1358 O O . ILE A 1 172 ? 3.626 4.003 -1.020 1.00 68.81 172 ILE A O 1
ATOM 1362 N N . VAL A 1 173 ? 2.518 2.494 0.210 1.00 60.81 173 VAL A N 1
ATOM 1363 C CA . VAL A 1 173 ? 1.506 3.415 0.632 1.00 60.81 173 VAL A CA 1
ATOM 1364 C C . VAL A 1 173 ? 2.108 4.206 1.789 1.00 60.81 173 VAL A C 1
ATOM 1366 O O . VAL A 1 173 ? 2.357 3.650 2.857 1.00 60.81 173 VAL A O 1
ATOM 1369 N N . TYR A 1 174 ? 2.485 5.457 1.510 1.00 53.81 174 TYR A N 1
ATOM 1370 C CA . TYR A 1 174 ? 3.401 6.236 2.341 1.00 53.81 174 TYR A CA 1
ATOM 1371 C C . TYR A 1 174 ? 3.013 6.241 3.822 1.00 53.81 174 TYR A C 1
ATOM 1373 O O . TYR A 1 174 ? 2.098 6.930 4.265 1.00 53.81 174 TYR A O 1
ATOM 1381 N N . HIS A 1 175 ? 3.823 5.533 4.601 1.00 51.00 175 HIS A N 1
ATOM 1382 C CA . HIS A 1 175 ? 3.913 5.665 6.039 1.00 51.00 175 HIS A CA 1
ATOM 1383 C C . HIS A 1 175 ? 4.697 6.945 6.385 1.00 51.00 175 HIS A C 1
ATOM 1385 O O . HIS A 1 175 ? 5.895 6.910 6.647 1.00 51.00 175 HIS A O 1
ATOM 1391 N N . GLU A 1 176 ? 4.104 8.135 6.380 1.00 40.06 176 GLU A N 1
ATOM 1392 C CA . GLU A 1 176 ? 4.854 9.339 6.805 1.00 40.06 176 GLU A CA 1
ATOM 1393 C C . GLU A 1 176 ? 5.154 9.377 8.336 1.00 40.06 176 GLU A C 1
ATOM 1395 O O . GLU A 1 176 ? 4.985 10.405 9.000 1.00 40.06 176 GLU A O 1
ATOM 1400 N N . GLY A 1 177 ? 5.594 8.267 8.945 1.00 41.09 177 GLY A N 1
ATOM 1401 C CA . GLY A 1 177 ? 5.973 8.239 10.357 1.00 41.09 177 GLY A CA 1
ATOM 1402 C C . GLY A 1 177 ? 6.307 6.891 11.001 1.00 41.09 177 GLY A C 1
ATOM 1403 O O . GLY A 1 177 ? 6.749 6.921 12.152 1.00 41.09 177 GLY A O 1
ATOM 1404 N N . SER A 1 178 ? 6.129 5.744 10.335 1.00 47.09 178 SER A N 1
ATOM 1405 C CA . SER A 1 178 ? 6.459 4.440 10.928 1.00 47.09 178 SER A CA 1
ATOM 1406 C C . SER A 1 178 ? 7.678 3.802 10.281 1.00 47.09 178 SER A C 1
ATOM 1408 O O . SER A 1 178 ? 7.703 3.633 9.067 1.00 47.09 178 SER A O 1
ATOM 1410 N N . ASP A 1 179 ? 8.682 3.458 11.094 1.00 44.81 179 ASP A N 1
ATOM 1411 C CA . ASP A 1 179 ? 9.853 2.718 10.623 1.00 44.81 179 ASP A CA 1
ATOM 1412 C C . ASP A 1 179 ? 9.381 1.390 9.977 1.00 44.81 179 ASP A C 1
ATOM 1414 O O . ASP A 1 179 ? 8.552 0.693 10.582 1.00 44.81 179 ASP A O 1
ATOM 1418 N N . PRO A 1 180 ? 9.871 1.036 8.773 1.00 42.62 180 PRO A N 1
ATOM 1419 C CA . PRO A 1 180 ? 9.524 -0.221 8.113 1.00 42.62 180 PRO A CA 1
ATOM 1420 C C . PRO A 1 180 ? 9.808 -1.415 9.039 1.00 42.62 180 PRO A C 1
ATOM 1422 O O . PRO A 1 180 ? 10.846 -1.463 9.704 1.00 42.62 180 PRO A O 1
ATOM 1425 N N . GLY A 1 181 ? 8.867 -2.360 9.126 1.00 48.22 181 GLY A N 1
ATOM 1426 C CA . GLY A 1 181 ? 8.968 -3.549 9.978 1.00 48.22 181 GLY A CA 1
ATOM 1427 C C . GLY A 1 181 ? 8.392 -3.414 11.394 1.00 48.22 181 GLY A C 1
ATOM 1428 O O . GLY A 1 181 ? 8.100 -4.437 12.008 1.00 48.22 181 GLY A O 1
ATOM 1429 N N . LEU A 1 182 ? 8.143 -2.199 11.910 1.00 52.25 182 LEU A N 1
ATOM 1430 C CA . LEU A 1 182 ? 7.430 -2.016 13.195 1.00 52.25 182 LEU A CA 1
ATOM 1431 C C . LEU A 1 182 ? 5.952 -2.390 13.112 1.00 52.25 182 LEU A C 1
ATOM 1433 O O . LEU A 1 182 ? 5.315 -2.727 14.107 1.00 52.25 182 LEU A O 1
ATOM 1437 N N . PHE A 1 183 ? 5.426 -2.298 11.900 1.00 54.62 183 PHE A N 1
ATOM 1438 C CA . PHE A 1 183 ? 4.049 -2.568 11.558 1.00 54.62 183 PHE A CA 1
ATOM 1439 C C . PHE A 1 183 ? 3.977 -3.710 10.551 1.00 54.62 183 PHE A C 1
ATOM 1441 O O . PHE A 1 183 ? 3.036 -3.739 9.779 1.00 54.62 183 PHE A O 1
ATOM 1448 N N . ALA A 1 184 ? 4.913 -4.668 10.542 1.00 49.44 184 ALA A N 1
ATOM 1449 C CA . ALA A 1 184 ? 4.843 -5.804 9.612 1.00 49.44 184 ALA A CA 1
ATOM 1450 C C . ALA A 1 184 ? 3.465 -6.510 9.656 1.00 49.44 184 ALA A C 1
ATOM 1452 O O . ALA A 1 184 ? 2.947 -6.933 8.626 1.00 49.44 184 ALA A O 1
ATOM 1453 N N . ASP A 1 185 ? 2.825 -6.529 10.831 1.00 44.12 185 ASP A N 1
ATOM 1454 C CA . ASP A 1 185 ? 1.478 -7.078 11.050 1.00 44.12 185 ASP A CA 1
ATOM 1455 C C . ASP A 1 185 ? 0.317 -6.135 10.646 1.00 44.12 185 ASP A C 1
ATOM 1457 O O . ASP A 1 185 ? -0.850 -6.527 10.681 1.00 44.12 185 ASP A O 1
ATOM 1461 N N . PHE A 1 186 ? 0.617 -4.891 10.269 1.00 48.91 186 PHE A N 1
ATOM 1462 C CA . PHE A 1 186 ? -0.317 -3.847 9.824 1.00 48.91 186 PHE A CA 1
ATOM 1463 C C . PHE A 1 186 ? 0.025 -3.283 8.428 1.00 48.91 186 PHE A C 1
ATOM 1465 O O . PHE A 1 186 ? -0.651 -2.376 7.931 1.00 48.91 186 PHE A O 1
ATOM 1472 N N . GLU A 1 187 ? 1.110 -3.761 7.818 1.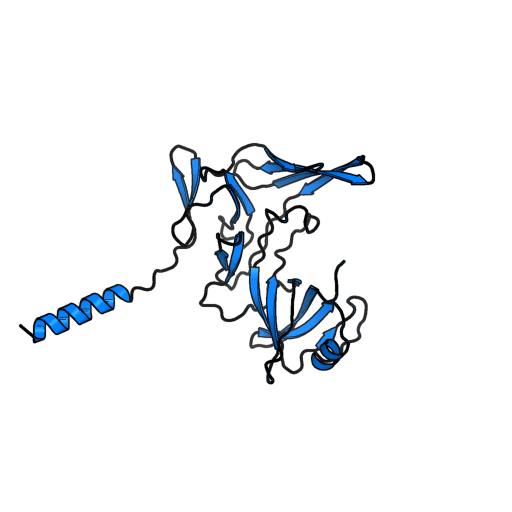00 52.41 187 GLU A N 1
ATOM 1473 C CA . GLU A 1 187 ? 1.627 -3.302 6.538 1.00 52.41 187 GLU A CA 1
ATOM 1474 C C . GLU A 1 187 ? 0.748 -3.854 5.417 1.00 52.41 187 GLU A C 1
ATOM 1476 O O . GLU A 1 187 ? 0.885 -4.988 4.954 1.00 52.41 187 GLU A O 1
ATOM 1481 N N . CYS A 1 188 ? -0.163 -3.012 4.945 1.00 53.16 188 CYS A N 1
ATOM 1482 C CA . CYS A 1 188 ? -0.891 -3.263 3.717 1.00 53.16 188 CYS A CA 1
ATOM 1483 C C . CYS A 1 188 ? -0.106 -2.628 2.563 1.00 53.16 188 CYS A C 1
ATOM 1485 O O . CYS A 1 188 ? -0.041 -1.407 2.452 1.00 53.16 188 CYS A O 1
ATOM 1487 N N . SER A 1 189 ? 0.485 -3.443 1.688 1.00 59.97 189 SER A N 1
ATOM 1488 C CA . SER A 1 189 ? 1.039 -2.956 0.419 1.00 59.97 189 SER A CA 1
ATOM 1489 C C . SER A 1 189 ? 0.009 -3.091 -0.697 1.00 59.97 189 SER A C 1
ATOM 1491 O O . SER A 1 189 ? -0.821 -4.000 -0.646 1.00 59.97 189 SER A O 1
ATOM 1493 N N . VAL A 1 190 ? 0.048 -2.212 -1.704 1.00 69.75 190 VAL A N 1
ATOM 1494 C CA . VAL A 1 190 ? -0.717 -2.448 -2.938 1.00 69.75 190 VAL A CA 1
ATOM 1495 C C . VAL A 1 190 ? 0.121 -3.341 -3.842 1.00 69.75 190 VAL A C 1
ATOM 1497 O O . VAL A 1 190 ? 1.161 -2.899 -4.328 1.00 69.75 190 VAL A O 1
ATOM 1500 N N . LYS A 1 191 ? -0.294 -4.590 -4.068 1.00 74.38 191 LYS A N 1
ATOM 1501 C CA . LYS A 1 191 ? 0.372 -5.458 -5.049 1.00 74.38 191 LYS A CA 1
ATOM 1502 C C . LYS A 1 191 ? -0.140 -5.177 -6.456 1.00 74.38 191 LYS A C 1
ATOM 1504 O O . LYS A 1 191 ? -1.349 -5.160 -6.689 1.00 74.38 191 LYS A O 1
ATOM 1509 N N . THR A 1 192 ? 0.790 -4.982 -7.381 1.00 75.88 192 THR A N 1
ATOM 1510 C CA . THR A 1 192 ? 0.514 -4.737 -8.799 1.00 75.88 192 THR A CA 1
ATOM 1511 C C . THR A 1 192 ? 1.701 -5.153 -9.657 1.00 75.88 192 THR A C 1
ATOM 1513 O O . THR A 1 192 ? 2.771 -5.448 -9.131 1.00 75.88 192 THR A O 1
ATOM 1516 N N . THR A 1 193 ? 1.525 -5.128 -10.973 1.00 83.75 193 THR A N 1
ATOM 1517 C CA . THR A 1 193 ? 2.614 -5.275 -11.935 1.00 83.75 193 THR A CA 1
ATOM 1518 C C . THR A 1 193 ? 3.036 -3.896 -12.444 1.00 83.75 193 THR A C 1
ATOM 1520 O O . THR A 1 193 ? 2.198 -3.106 -12.891 1.00 83.75 193 THR A O 1
ATOM 1523 N N . ALA A 1 194 ? 4.329 -3.599 -12.351 1.00 88.12 194 ALA A N 1
ATOM 1524 C CA . ALA A 1 194 ? 4.976 -2.480 -13.022 1.00 88.12 194 ALA A CA 1
ATOM 1525 C C . ALA A 1 194 ? 5.426 -2.913 -14.419 1.00 88.12 194 ALA A C 1
ATOM 1527 O O . ALA A 1 194 ? 5.867 -4.050 -14.594 1.00 88.12 194 ALA A O 1
ATOM 1528 N N . ARG A 1 195 ? 5.338 -2.007 -15.396 1.00 90.62 195 ARG A N 1
ATOM 1529 C CA . ARG A 1 195 ? 5.867 -2.212 -16.749 1.00 90.62 195 ARG A CA 1
ATOM 1530 C C . ARG A 1 195 ? 6.879 -1.132 -17.071 1.00 90.62 195 ARG A C 1
ATOM 1532 O O . ARG A 1 195 ? 6.634 0.036 -16.781 1.00 90.62 195 ARG A O 1
ATOM 1539 N N . PHE A 1 196 ? 7.988 -1.518 -17.676 1.00 93.62 196 PHE A N 1
ATOM 1540 C CA . PHE A 1 196 ? 9.068 -0.623 -18.059 1.00 93.62 196 PHE A CA 1
ATOM 1541 C C . PHE A 1 196 ? 9.217 -0.651 -19.568 1.00 93.62 196 PHE A C 1
ATOM 1543 O O . PHE A 1 196 ? 9.192 -1.721 -20.176 1.00 93.62 196 PHE A O 1
ATOM 1550 N N . ALA A 1 197 ? 9.365 0.525 -20.167 1.00 93.88 197 ALA A N 1
ATOM 1551 C CA . ALA A 1 197 ? 9.645 0.642 -21.586 1.00 93.88 197 ALA A CA 1
ATOM 1552 C C . ALA A 1 197 ? 10.971 -0.062 -21.916 1.00 93.88 197 ALA A C 1
ATOM 1554 O O . ALA A 1 197 ? 11.886 -0.103 -21.087 1.00 93.88 197 ALA A O 1
ATOM 1555 N N . SER A 1 198 ? 11.107 -0.578 -23.140 1.00 92.81 198 SER A N 1
ATOM 1556 C CA . SER A 1 198 ? 12.346 -1.224 -23.599 1.00 92.81 198 SER A CA 1
ATOM 1557 C C . SER A 1 198 ? 13.576 -0.315 -23.485 1.00 92.81 198 SER A C 1
ATOM 1559 O O . SER A 1 198 ? 14.696 -0.792 -23.326 1.00 92.81 198 SER A O 1
ATOM 1561 N N . ASP A 1 199 ? 13.373 1.001 -23.577 1.00 94.12 199 ASP A N 1
ATOM 1562 C CA . ASP A 1 199 ? 14.398 2.038 -23.465 1.00 94.12 199 ASP A CA 1
ATOM 1563 C C . ASP A 1 199 ? 14.416 2.724 -22.086 1.00 94.12 199 ASP A C 1
ATOM 1565 O O . ASP A 1 199 ? 14.971 3.816 -21.942 1.00 94.12 199 ASP A O 1
ATOM 1569 N N . CYS A 1 200 ? 13.835 2.088 -21.060 1.00 96.00 200 CYS A N 1
ATOM 1570 C CA . CYS A 1 200 ? 13.810 2.625 -19.706 1.00 96.00 200 CYS A CA 1
ATOM 1571 C C . CYS A 1 200 ? 15.225 2.890 -19.168 1.00 96.00 200 CYS A C 1
ATOM 1573 O O . CYS A 1 200 ? 16.090 2.008 -19.148 1.00 96.00 200 CYS A O 1
ATOM 1575 N N . MET A 1 201 ? 15.433 4.109 -18.662 1.00 97.06 201 MET A N 1
ATOM 1576 C CA . MET A 1 201 ? 16.696 4.545 -18.068 1.00 97.06 201 MET A CA 1
ATOM 1577 C C . MET A 1 201 ? 16.683 4.370 -16.547 1.00 97.06 201 MET A C 1
ATOM 1579 O O . MET A 1 201 ? 15.883 4.997 -15.844 1.00 97.06 201 MET A O 1
ATOM 1583 N N . VAL A 1 202 ? 17.616 3.569 -16.033 1.00 96.69 202 VAL A N 1
ATOM 1584 C CA . VAL A 1 202 ? 17.761 3.264 -14.607 1.00 96.69 202 VAL A CA 1
ATOM 1585 C C . VAL A 1 202 ? 18.841 4.135 -13.973 1.00 96.69 202 VAL A C 1
ATOM 1587 O O . VAL A 1 202 ? 19.956 4.230 -14.483 1.00 96.69 202 VAL A O 1
ATOM 1590 N N . HIS A 1 203 ? 18.524 4.739 -12.830 1.00 95.38 203 HIS A N 1
ATOM 1591 C CA . HIS A 1 203 ? 19.457 5.441 -11.951 1.00 95.38 203 HIS A CA 1
ATOM 1592 C C . HIS A 1 203 ? 19.837 4.523 -10.771 1.00 95.38 203 HIS A C 1
ATOM 1594 O O . HIS A 1 203 ? 19.007 4.318 -9.885 1.00 95.38 203 HIS A O 1
ATOM 1600 N N . PRO A 1 204 ? 21.060 3.957 -10.727 1.00 90.75 204 PRO A N 1
ATOM 1601 C CA . PRO A 1 204 ? 21.453 2.996 -9.684 1.00 90.75 204 PRO A CA 1
ATOM 1602 C C . PRO A 1 204 ? 21.791 3.641 -8.330 1.00 90.75 204 PRO A C 1
ATOM 1604 O O . PRO A 1 204 ? 21.835 2.966 -7.305 1.00 90.75 204 PRO A O 1
ATOM 1607 N N . ASP A 1 205 ? 22.085 4.945 -8.327 1.00 86.88 205 ASP A N 1
ATOM 1608 C CA . ASP A 1 205 ? 22.402 5.726 -7.130 1.00 86.88 205 ASP A CA 1
ATOM 1609 C C . ASP A 1 205 ? 21.477 6.950 -7.081 1.00 86.88 205 ASP A C 1
ATOM 1611 O O . ASP A 1 205 ? 21.565 7.798 -7.976 1.00 86.88 205 ASP A O 1
ATOM 1615 N N . PRO A 1 206 ? 20.626 7.088 -6.047 1.00 82.75 206 PRO A N 1
ATOM 1616 C CA . PRO A 1 206 ? 19.709 8.221 -5.917 1.00 82.75 206 PRO A CA 1
ATOM 1617 C C . PRO A 1 206 ? 20.420 9.578 -5.789 1.00 82.75 206 PRO A C 1
ATOM 1619 O O . PRO A 1 206 ? 19.795 10.620 -5.967 1.00 82.75 206 PRO A O 1
ATOM 1622 N N . ASN A 1 207 ? 21.719 9.591 -5.476 1.00 86.38 207 ASN A N 1
ATOM 1623 C CA . ASN A 1 207 ? 22.520 10.809 -5.337 1.00 86.38 207 ASN A CA 1
ATOM 1624 C C . ASN A 1 207 ? 23.321 11.153 -6.601 1.00 86.38 207 ASN A C 1
ATOM 1626 O O . ASN A 1 207 ? 24.030 12.164 -6.624 1.00 86.38 207 ASN A O 1
ATOM 1630 N N . SER A 1 208 ? 23.239 10.318 -7.638 1.00 83.06 208 SER A N 1
ATOM 1631 C CA . SER A 1 208 ? 23.948 10.504 -8.897 1.00 83.06 208 SER A CA 1
ATOM 1632 C C . SER A 1 208 ? 22.987 10.865 -10.025 1.00 83.06 208 SER A C 1
ATOM 1634 O O . SER A 1 208 ? 21.889 10.332 -10.144 1.00 83.06 208 SER A O 1
ATOM 1636 N N . ASN A 1 209 ? 23.455 11.717 -10.938 1.00 82.94 209 ASN A N 1
ATOM 1637 C CA . ASN A 1 209 ? 22.739 12.013 -12.181 1.00 82.94 209 ASN A CA 1
ATOM 1638 C C . ASN A 1 209 ? 23.065 11.016 -13.307 1.00 82.94 209 ASN A C 1
ATOM 1640 O O . ASN A 1 209 ? 22.664 11.234 -14.448 1.00 82.94 209 ASN A O 1
ATOM 1644 N N . SER A 1 210 ? 23.835 9.961 -13.027 1.00 90.38 210 SER A N 1
ATOM 1645 C CA . SER A 1 210 ? 24.126 8.910 -14.003 1.00 90.38 210 SER A CA 1
ATOM 1646 C C . SER A 1 210 ? 22.928 7.982 -14.170 1.00 90.38 210 SER A C 1
ATOM 1648 O O . SER A 1 210 ? 22.408 7.480 -13.174 1.00 90.38 210 SER A O 1
ATOM 1650 N N . SER A 1 211 ? 22.568 7.694 -15.415 1.00 94.69 211 SER A N 1
ATOM 1651 C CA . SER A 1 211 ? 21.647 6.618 -15.763 1.00 94.69 211 SER A CA 1
ATOM 1652 C C . SER A 1 211 ? 22.278 5.653 -16.759 1.00 94.69 211 SER A C 1
ATOM 1654 O O . SER A 1 211 ? 23.182 6.022 -17.513 1.00 94.69 211 SER A O 1
ATOM 1656 N N . ILE A 1 212 ? 21.801 4.416 -16.721 1.00 95.94 212 ILE A N 1
ATOM 1657 C CA . ILE A 1 212 ? 22.184 3.307 -17.598 1.00 95.94 212 ILE A CA 1
ATOM 1658 C C . ILE A 1 212 ? 20.918 2.640 -18.145 1.00 95.94 212 ILE A C 1
ATOM 1660 O O . ILE A 1 212 ? 19.820 2.922 -17.656 1.00 95.94 212 ILE A O 1
ATOM 1664 N N . SER A 1 213 ? 21.039 1.796 -19.169 1.00 96.12 213 SER A N 1
ATOM 1665 C CA . SER A 1 213 ? 19.886 1.017 -19.644 1.00 96.12 213 SER A CA 1
ATOM 1666 C C . SER A 1 213 ? 19.477 -0.046 -18.618 1.00 96.12 213 SER A C 1
ATOM 1668 O O . SER A 1 213 ? 20.269 -0.423 -17.750 1.00 96.12 213 SER A O 1
ATOM 1670 N N . MET A 1 214 ? 18.246 -0.553 -18.732 1.00 95.19 214 MET A N 1
ATOM 1671 C CA . MET A 1 214 ? 17.786 -1.684 -17.919 1.00 95.19 214 MET A CA 1
ATOM 1672 C C . MET A 1 214 ? 18.700 -2.910 -18.081 1.00 95.19 214 MET A C 1
ATOM 1674 O O . MET A 1 214 ? 19.119 -3.478 -17.078 1.00 95.19 214 MET A O 1
ATOM 1678 N N . ASP A 1 215 ? 19.099 -3.250 -19.311 1.00 94.25 215 ASP A N 1
ATOM 1679 C CA . ASP A 1 215 ? 20.049 -4.340 -19.585 1.00 94.25 215 ASP A CA 1
ATOM 1680 C C . ASP A 1 215 ? 21.374 -4.168 -18.831 1.00 94.25 215 ASP A C 1
ATOM 1682 O O . ASP A 1 215 ? 21.818 -5.069 -18.123 1.00 94.25 215 ASP A O 1
ATOM 1686 N N . GLU A 1 216 ? 21.996 -2.985 -18.931 1.00 94.94 216 GLU A N 1
ATOM 1687 C CA . GLU A 1 216 ? 23.259 -2.695 -18.243 1.00 94.94 216 GLU A CA 1
ATOM 1688 C C . GLU A 1 216 ? 23.100 -2.772 -16.718 1.00 94.94 216 GLU A C 1
ATOM 1690 O O . GLU A 1 216 ? 24.008 -3.228 -16.015 1.00 94.94 216 GLU A O 1
ATOM 1695 N N . PHE A 1 217 ? 21.948 -2.347 -16.191 1.00 94.31 217 PHE A N 1
ATOM 1696 C CA . PHE A 1 217 ? 21.639 -2.451 -14.769 1.00 94.31 217 PHE A CA 1
ATOM 1697 C C . PHE A 1 217 ? 21.489 -3.908 -14.324 1.00 94.31 217 PHE A C 1
ATOM 1699 O O . PHE A 1 217 ? 22.091 -4.295 -13.321 1.00 94.31 217 PHE A O 1
ATOM 1706 N N . LEU A 1 218 ? 20.754 -4.736 -15.066 1.00 91.94 218 LEU A N 1
ATOM 1707 C CA . LEU A 1 218 ? 20.586 -6.154 -14.741 1.00 91.94 218 LEU A CA 1
ATOM 1708 C C . LEU A 1 218 ? 21.919 -6.919 -14.846 1.00 91.94 218 LEU A C 1
ATOM 1710 O O . LEU A 1 218 ? 22.248 -7.700 -13.949 1.00 91.94 218 LEU A O 1
ATOM 1714 N N . ASP A 1 219 ? 22.739 -6.619 -15.857 1.00 93.94 219 ASP A N 1
ATOM 1715 C CA . ASP A 1 219 ? 24.072 -7.211 -16.051 1.00 93.94 219 ASP A CA 1
ATOM 1716 C C . ASP A 1 219 ? 25.073 -6.832 -14.947 1.00 93.94 219 ASP A C 1
ATOM 1718 O O . ASP A 1 219 ? 26.002 -7.588 -14.643 1.00 93.94 219 ASP A O 1
ATOM 1722 N N . SER A 1 220 ? 24.900 -5.664 -14.322 1.00 90.75 220 SER A N 1
ATOM 1723 C CA . SER A 1 220 ? 25.782 -5.198 -13.245 1.00 90.75 220 SER A CA 1
ATOM 1724 C C . SER A 1 220 ? 25.674 -6.029 -11.957 1.00 90.75 220 SER A C 1
ATOM 1726 O O . SER A 1 220 ? 26.590 -6.005 -11.129 1.00 90.75 220 SER A O 1
ATOM 1728 N N . GLY A 1 221 ? 24.561 -6.752 -11.771 1.00 87.56 221 GLY A N 1
ATOM 1729 C CA . GLY A 1 221 ? 24.275 -7.507 -10.552 1.00 87.56 221 GLY A CA 1
ATOM 1730 C C . GLY A 1 221 ? 24.048 -6.633 -9.313 1.00 87.56 221 GLY A C 1
ATOM 1731 O O . GLY A 1 221 ? 24.271 -7.099 -8.193 1.00 87.56 221 GLY A O 1
ATOM 1732 N N . HIS A 1 222 ? 23.649 -5.367 -9.488 1.00 87.62 222 HIS A N 1
ATOM 1733 C CA . HIS A 1 222 ? 23.273 -4.501 -8.374 1.00 87.62 222 HIS A CA 1
ATOM 1734 C C . HIS A 1 222 ? 22.149 -5.134 -7.541 1.00 87.62 222 HIS A C 1
ATOM 1736 O O . HIS A 1 222 ? 21.171 -5.652 -8.071 1.00 87.62 222 HIS A O 1
ATOM 1742 N N . TYR A 1 223 ? 22.284 -5.067 -6.216 1.00 88.81 223 TYR A N 1
ATOM 1743 C CA . TYR A 1 223 ? 21.182 -5.373 -5.312 1.00 88.81 223 TYR A CA 1
ATOM 1744 C C . TYR A 1 223 ? 20.214 -4.191 -5.281 1.00 88.81 223 TYR A C 1
ATOM 1746 O O . TYR A 1 223 ? 20.628 -3.051 -5.055 1.00 88.81 223 TYR A O 1
ATOM 1754 N N . PHE A 1 224 ? 18.933 -4.476 -5.473 1.00 91.12 224 PHE A N 1
ATOM 1755 C CA . PHE A 1 224 ? 17.858 -3.508 -5.367 1.00 91.12 224 PHE A CA 1
ATOM 1756 C C . PHE A 1 224 ? 16.651 -4.166 -4.717 1.00 91.12 224 PHE A C 1
ATOM 1758 O O . PHE A 1 224 ? 16.374 -5.343 -4.932 1.00 91.12 224 PHE A O 1
ATOM 1765 N N . ASN A 1 225 ? 15.952 -3.389 -3.906 1.00 91.19 225 ASN A N 1
ATOM 1766 C CA . ASN A 1 225 ? 14.648 -3.754 -3.363 1.00 91.19 225 ASN A CA 1
ATOM 1767 C C . ASN A 1 225 ? 13.672 -2.572 -3.411 1.00 91.19 225 ASN A C 1
ATOM 1769 O O . ASN A 1 225 ? 12.489 -2.748 -3.153 1.00 91.19 225 ASN A O 1
ATOM 1773 N N . PHE A 1 226 ? 14.134 -1.374 -3.775 1.00 89.62 226 PHE A N 1
ATOM 1774 C CA . PHE A 1 226 ? 13.338 -0.158 -3.778 1.00 89.62 226 PHE A CA 1
ATOM 1775 C C . PHE A 1 226 ? 13.389 0.529 -5.141 1.00 89.62 226 PHE A C 1
ATOM 1777 O O . PHE A 1 226 ? 14.449 0.642 -5.763 1.00 89.62 226 PHE A O 1
ATOM 1784 N N . MET A 1 227 ? 12.234 1.025 -5.577 1.00 91.75 227 MET A N 1
ATOM 1785 C CA . MET A 1 227 ? 12.056 1.756 -6.821 1.00 91.75 227 MET A CA 1
ATOM 1786 C C . MET A 1 227 ? 11.429 3.126 -6.573 1.00 91.75 227 MET A C 1
ATOM 1788 O O . MET A 1 227 ? 10.419 3.238 -5.878 1.00 91.75 227 MET A O 1
ATOM 1792 N N . TYR A 1 228 ? 11.987 4.148 -7.221 1.00 90.81 228 TYR A N 1
ATOM 1793 C CA . TYR A 1 228 ? 11.360 5.455 -7.410 1.00 90.81 228 TYR A CA 1
ATOM 1794 C C . TYR A 1 228 ? 11.159 5.708 -8.909 1.00 90.81 228 TYR A C 1
ATOM 1796 O O . TYR A 1 228 ? 12.120 5.714 -9.673 1.00 90.81 228 TYR A O 1
ATOM 1804 N N . VAL A 1 229 ? 9.924 5.905 -9.352 1.00 91.38 229 VAL A N 1
ATOM 1805 C CA . VAL A 1 229 ? 9.571 6.177 -10.747 1.00 91.38 229 VAL A CA 1
ATOM 1806 C C . VAL A 1 229 ? 9.767 7.662 -11.036 1.00 91.38 229 VAL A C 1
ATOM 1808 O O . VAL A 1 229 ? 9.138 8.517 -10.418 1.00 91.38 229 VAL A O 1
ATOM 1811 N N . ASN A 1 230 ? 10.646 7.966 -11.990 1.00 91.94 230 ASN A N 1
ATOM 1812 C CA . ASN A 1 230 ? 10.971 9.334 -12.394 1.00 91.94 230 ASN A CA 1
ATOM 1813 C C . ASN A 1 230 ? 10.051 9.820 -13.523 1.00 91.94 230 ASN A C 1
ATOM 1815 O O . ASN A 1 230 ? 9.695 10.998 -13.567 1.00 91.94 230 ASN A O 1
ATOM 1819 N N . SER A 1 231 ? 9.682 8.927 -14.448 1.00 92.31 231 SER A N 1
ATOM 1820 C CA . SER A 1 231 ? 8.786 9.241 -15.564 1.00 92.31 231 SER A CA 1
ATOM 1821 C C . SER A 1 231 ? 8.099 8.003 -16.142 1.00 92.31 231 SER A C 1
ATOM 1823 O O . SER A 1 231 ? 8.631 6.893 -16.090 1.00 92.31 231 SER A O 1
ATOM 1825 N N . VAL A 1 232 ? 6.933 8.233 -16.750 1.00 91.38 232 VAL A N 1
ATOM 1826 C CA . VAL A 1 232 ? 6.133 7.258 -17.509 1.00 91.38 232 VAL A CA 1
ATOM 1827 C C . VAL A 1 232 ? 5.757 7.841 -18.876 1.00 91.38 232 VAL A C 1
ATOM 1829 O O . VAL A 1 232 ? 5.760 9.066 -19.033 1.00 91.38 232 VAL A O 1
ATOM 1832 N N . ASP A 1 233 ? 5.463 6.998 -19.863 1.00 89.88 233 ASP A N 1
ATOM 1833 C CA . ASP A 1 233 ? 4.927 7.425 -21.163 1.00 89.88 233 ASP A CA 1
ATOM 1834 C C . ASP A 1 233 ? 3.384 7.531 -21.184 1.00 89.88 233 ASP A C 1
ATOM 1836 O O . ASP A 1 233 ? 2.719 7.497 -20.144 1.00 89.88 233 ASP A O 1
ATOM 1840 N N . GLU A 1 234 ? 2.803 7.740 -22.373 1.00 86.25 234 GLU A N 1
ATOM 1841 C CA . GLU A 1 234 ? 1.347 7.864 -22.558 1.00 86.25 234 GLU A CA 1
ATOM 1842 C C . GLU A 1 234 ? 0.591 6.554 -22.286 1.00 86.25 234 GLU A C 1
ATOM 1844 O O . GLU A 1 234 ? -0.571 6.610 -21.876 1.00 86.25 234 GLU A O 1
ATOM 1849 N N . ASP A 1 235 ? 1.255 5.410 -22.467 1.00 83.94 235 ASP A N 1
ATOM 1850 C CA . ASP A 1 235 ? 0.703 4.068 -22.271 1.00 83.94 235 ASP A CA 1
ATOM 1851 C C . ASP A 1 235 ? 0.944 3.539 -20.841 1.00 83.94 235 ASP A C 1
ATOM 1853 O O . ASP A 1 235 ? 0.500 2.443 -20.504 1.00 83.94 235 ASP A O 1
ATOM 1857 N N . GLY A 1 236 ? 1.605 4.326 -19.982 1.00 82.31 236 GLY A N 1
ATOM 1858 C CA . GLY A 1 236 ? 1.857 4.005 -18.575 1.00 82.31 236 GLY A CA 1
ATOM 1859 C C . GLY A 1 236 ? 3.130 3.192 -18.329 1.00 82.31 236 GLY A C 1
ATOM 1860 O O . GLY A 1 236 ? 3.368 2.766 -17.197 1.00 82.31 236 GLY A O 1
ATOM 1861 N N . TYR A 1 237 ? 3.967 2.993 -19.351 1.00 90.06 237 TYR A N 1
ATOM 1862 C CA . TYR A 1 237 ? 5.254 2.321 -19.206 1.00 90.06 237 TYR A CA 1
ATOM 1863 C C . TYR A 1 237 ? 6.263 3.248 -18.528 1.00 90.06 237 TYR A C 1
ATOM 1865 O O . TYR A 1 237 ? 6.428 4.411 -18.901 1.00 90.06 237 TYR A O 1
ATOM 1873 N N . ILE A 1 238 ? 6.972 2.725 -17.530 1.00 93.75 238 ILE A N 1
ATOM 1874 C CA . ILE A 1 238 ? 8.059 3.426 -16.850 1.00 93.75 238 ILE A CA 1
ATOM 1875 C C . ILE A 1 238 ? 9.190 3.647 -17.852 1.00 93.75 238 ILE A C 1
ATOM 1877 O O . ILE A 1 238 ? 9.765 2.696 -18.376 1.00 93.75 238 ILE A O 1
ATOM 1881 N N . THR A 1 239 ? 9.518 4.911 -18.104 1.00 95.31 239 THR A N 1
ATOM 1882 C CA . THR A 1 239 ? 10.597 5.322 -19.020 1.00 95.31 239 THR A CA 1
ATOM 1883 C C . THR A 1 239 ? 11.859 5.736 -18.273 1.00 95.31 239 THR A C 1
ATOM 1885 O O . THR A 1 239 ? 12.954 5.748 -18.835 1.00 95.31 239 THR A O 1
ATOM 1888 N N . SER A 1 240 ? 11.735 6.067 -16.988 1.00 95.19 240 SER A N 1
ATOM 1889 C CA . SER A 1 240 ? 12.882 6.258 -16.112 1.00 95.19 240 SER A CA 1
ATOM 1890 C C . SER A 1 240 ? 12.529 5.949 -14.667 1.00 95.19 240 SER A C 1
ATOM 1892 O O . SER A 1 240 ? 11.476 6.355 -14.165 1.00 95.19 240 SER A O 1
ATOM 1894 N N . CYS A 1 241 ? 13.445 5.282 -13.974 1.00 95.19 241 CYS A N 1
ATOM 1895 C CA . CYS A 1 241 ? 13.333 4.995 -12.553 1.00 95.19 241 CYS A CA 1
ATOM 1896 C C . CYS A 1 241 ? 14.694 5.021 -11.861 1.00 95.19 241 CYS A C 1
ATOM 1898 O O . CYS A 1 241 ? 15.743 4.855 -12.477 1.00 95.19 241 CYS A O 1
ATOM 1900 N N . THR A 1 242 ? 14.666 5.189 -10.550 1.00 94.56 242 THR A N 1
ATOM 1901 C CA . THR A 1 242 ? 15.791 4.952 -9.655 1.00 94.56 242 THR A CA 1
ATOM 1902 C C . THR A 1 242 ? 15.572 3.605 -8.985 1.00 94.56 242 THR A C 1
ATOM 1904 O O . THR A 1 242 ? 14.530 3.404 -8.362 1.00 94.56 242 THR A O 1
ATOM 1907 N N . LEU A 1 243 ? 16.533 2.692 -9.116 1.00 93.44 243 LEU A N 1
ATOM 1908 C CA . LEU A 1 243 ? 16.505 1.368 -8.493 1.00 93.44 243 LEU A CA 1
ATOM 1909 C C . LEU A 1 243 ? 17.711 1.235 -7.575 1.00 93.44 243 LEU A C 1
ATOM 1911 O O . LEU A 1 243 ? 18.847 1.378 -8.022 1.00 93.44 243 LEU A O 1
ATOM 1915 N N . TYR A 1 244 ? 17.466 0.974 -6.294 1.00 90.31 244 TYR A N 1
ATOM 1916 C CA . TYR A 1 244 ? 18.534 0.850 -5.306 1.00 90.31 244 TYR A CA 1
ATOM 1917 C C . TYR A 1 244 ? 18.143 -0.071 -4.149 1.00 90.31 244 TYR A C 1
ATOM 1919 O O . TYR A 1 244 ? 16.976 -0.412 -3.944 1.00 90.31 244 TYR A O 1
ATOM 1927 N N . GLY A 1 245 ? 19.155 -0.525 -3.412 1.00 86.12 245 GLY A N 1
ATOM 1928 C CA . GLY A 1 245 ? 18.985 -1.305 -2.194 1.00 86.12 245 GLY A CA 1
ATOM 1929 C C . GLY A 1 245 ? 18.842 -0.403 -0.971 1.00 86.12 245 GLY A C 1
ATOM 1930 O O . GLY A 1 245 ? 19.675 0.475 -0.746 1.00 86.12 245 GLY A O 1
ATOM 1931 N N . VAL A 1 246 ? 17.812 -0.647 -0.171 1.00 73.25 246 VAL A N 1
ATOM 1932 C CA . VAL A 1 246 ? 17.650 -0.121 1.187 1.00 73.25 246 VAL A CA 1
ATOM 1933 C C . VAL A 1 246 ? 17.995 -1.251 2.160 1.00 73.25 246 VAL A C 1
ATOM 1935 O O . VAL A 1 246 ? 17.443 -2.349 2.035 1.00 73.25 246 VAL A O 1
ATOM 1938 N N . GLU A 1 247 ? 18.950 -0.990 3.060 1.00 58.94 247 GLU A N 1
ATOM 1939 C CA . GLU A 1 247 ? 19.325 -1.874 4.181 1.00 58.94 247 GLU A CA 1
ATOM 1940 C C . GLU A 1 247 ? 18.294 -1.844 5.315 1.00 58.94 247 GLU A C 1
ATOM 1942 O O . GLU A 1 247 ? 17.778 -0.741 5.616 1.00 58.94 247 GLU A O 1
#

Nearest PDB structures (foldseek):
  6mjp-assembly1_G  TM=2.299E-01  e=1.223E-01  Vibrio cholerae
  2wqa-assembly1_F  TM=1.764E-01  e=1.011E+00  Homo sapiens
  1g29-assembly1_1  TM=3.951E-01  e=6.414E+00  Thermococcus litoralis
  8gav-assembly1_A  TM=1.669E-01  e=1.316E+00  Influenza A virus
  5glm-assembly1_A  TM=1.090E-01  e=1.625E+00  uncultured bacterium

Secondary structure (DSSP, 8-state):
-HHHHHHHHHHHHHHTT-----PPPEEEEETTEEEEE-TTS-B--SEEEEE--S-SSEEEEEEE-TT-PBP-SSEEEEEETTEEEEEEE-TTSBEEEEEEEEEETTTEEEEEEEEPPPEEPPTTS-EEEETTTTEEEE-TT-SS--TTS--EEEE---EE-SSEEEEEEEE----SS--TTTTTTT---EEEEEEEEEEEEEES-TT----EEHHHHHHHT----EEEEEEE-TTS-EEEEEEE---

Solvent-accessible surface area (backbone atoms only — not comparable to full-atom values): 13845 Å² total; per-residue (Å²): 112,75,72,59,52,55,52,53,53,57,53,58,58,55,62,76,61,60,70,76,72,70,44,75,59,41,82,44,78,56,97,94,41,42,31,43,33,41,46,91,69,49,66,47,49,64,44,49,46,70,49,49,83,85,70,79,42,46,17,38,43,33,42,20,39,82,86,19,44,48,45,70,53,66,58,49,80,48,79,54,101,58,35,40,39,38,38,29,34,43,98,85,26,34,46,47,29,36,41,40,38,38,54,49,83,93,82,38,73,49,76,50,76,39,52,52,51,59,28,65,48,60,85,92,56,65,70,42,75,40,78,92,76,48,23,33,27,59,40,93,88,55,94,56,58,61,51,84,75,57,39,42,27,39,37,81,56,78,46,80,72,85,73,34,33,36,26,65,29,33,33,59,53,53,58,80,50,61,66,88,72,80,44,63,88,59,59,48,33,38,46,46,40,44,45,31,39,72,80,18,35,33,18,67,43,94,90,48,93,60,67,43,46,52,66,59,48,63,74,66,66,70,68,52,38,36,37,38,57,74,40,60,53,96,88,39,30,28,42,24,32,33,45,30,61,78,132

Foldseek 3Di:
DVVVVVVVVVVVVVVVPPDLPQDCWDWDDDPNWIWIQFSVRHTDEQAWAFDPPVLPQWTFIWDAYRVRTIDQDQWDWDDDDFKIKIFGADNVRGTFKIKIWGADPPRDIDIDIWTFGTFRHDNPFAWGADSVQRAIETDPVDQFDQCPRAQKWFWDDWDDPPQWIKTWTFGQRDRPTDDPPPPPRHDHTYTGMAIAGQQAWEAADPVDPDTDGPVVVVVVVADFGMKGQPDADPVRHRRYIYTYDDD

pLDDT: mean 76.73, std 15.23, range [38.06, 97.06]

Sequence (247 aa):
MKRKIKILIATVSMICSMAVTSLAGQWISYGGKWFYMTDDGNFAKNTWLWLDENHDNNAELYHFDASGIMSQSTSITMDDIGDHLQVNINGNGAATDYTHTYVYALSKTTTRHSAVKNVSLPTNYSVRMDYSTGKYVYSSDVDHYDFKDICVAWIDSIEDNGDDYSSDVSLIVYHEGSDPGLFADFECSVKTTARFASDCMVHPDPNSNSSISMDEFLDSGHYFNFMYVNSVDEDGYITSCTLYGVE

Radius of gyration: 22.52 Å; Cα contacts (8 Å, |Δi|>4): 502; chains: 1; bounding box: 67×43×55 Å